Protein AF-A0A7K3D0B0-F1 (afdb_monomer)

pLDDT: mean 95.69, std 4.11, range [65.0, 98.88]

Mean predicted aligned error: 3.26 Å

Radius of gyration: 17.93 Å; Cα contacts (8 Å, |Δi|>4): 367; chains: 1; bounding box: 39×38×54 Å

Solvent-accessible surface area (backbone atoms only — not comparable to full-atom values): 11526 Å² total; per-residue (Å²): 131,93,55,62,68,59,54,51,54,50,51,54,47,43,59,55,45,75,76,38,90,88,54,79,84,44,77,34,50,76,45,78,49,50,64,43,53,94,61,40,90,90,66,49,73,91,56,51,69,51,56,65,57,58,64,50,68,76,44,65,51,90,34,48,48,49,34,20,30,55,28,63,36,32,40,51,43,51,50,56,52,56,72,72,36,60,51,31,42,38,38,37,40,41,78,78,66,96,74,65,74,84,52,55,58,68,56,17,41,57,44,60,74,64,16,48,47,74,40,72,92,63,30,58,50,81,80,85,59,82,46,67,32,32,43,32,20,26,18,35,68,30,34,54,54,50,52,52,50,41,51,50,41,53,73,77,41,68,86,58,25,30,37,30,36,46,31,30,30,62,53,35,78,36,52,41,92,73,21,87,65,17,34,52,70,71,59,48,33,71,73,52,48,90,81,43,54,69,50,71,36,61,69,54,82,134

Structure (mmCIF, N/CA/C/O backbone):
data_AF-A0A7K3D0B0-F1
#
_entry.id   AF-A0A7K3D0B0-F1
#
loop_
_atom_site.group_PDB
_atom_site.id
_atom_site.type_symbol
_atom_site.label_atom_id
_atom_site.label_alt_id
_atom_site.label_comp_id
_atom_site.label_asym_id
_atom_site.label_entity_id
_atom_site.label_seq_id
_atom_site.pdbx_PDB_ins_code
_atom_site.Cartn_x
_atom_site.Cartn_y
_atom_site.Cartn_z
_atom_site.occupancy
_atom_site.B_iso_or_equiv
_atom_site.auth_seq_id
_atom_site.auth_comp_id
_atom_site.auth_asym_id
_atom_site.auth_atom_id
_atom_site.pdbx_PDB_model_num
ATOM 1 N N . HIS A 1 1 ? 6.085 18.023 -10.172 1.00 65.00 1 HIS A N 1
ATOM 2 C CA . HIS A 1 1 ? 7.048 16.902 -10.125 1.00 65.00 1 HIS A CA 1
ATOM 3 C C . HIS A 1 1 ? 8.158 17.054 -11.169 1.00 65.00 1 HIS A C 1
ATOM 5 O O . HIS A 1 1 ? 7.912 17.609 -12.234 1.00 65.00 1 HIS A O 1
ATOM 11 N N . ILE A 1 2 ? 9.378 16.587 -10.871 1.00 86.06 2 ILE A N 1
ATOM 12 C CA . ILE A 1 2 ? 10.587 16.864 -11.679 1.00 86.06 2 ILE A CA 1
ATOM 13 C C . ILE A 1 2 ? 10.828 15.806 -12.773 1.00 86.06 2 ILE A C 1
ATOM 15 O O . ILE A 1 2 ? 11.292 16.142 -13.859 1.00 86.06 2 ILE A O 1
ATOM 19 N N . VAL A 1 3 ? 10.502 14.534 -12.511 1.00 92.12 3 VAL A N 1
ATOM 20 C CA . VAL A 1 3 ? 10.890 13.388 -13.369 1.00 92.12 3 VAL A CA 1
ATOM 21 C C . VAL A 1 3 ? 9.709 12.639 -14.003 1.00 92.12 3 VAL A C 1
ATOM 23 O O . VAL A 1 3 ? 9.887 11.571 -14.589 1.00 92.12 3 VAL A O 1
ATOM 26 N N . ASP A 1 4 ? 8.502 13.202 -13.946 1.00 89.44 4 ASP A N 1
ATOM 27 C CA . ASP A 1 4 ? 7.265 12.562 -14.425 1.00 89.44 4 ASP A CA 1
ATOM 28 C C . ASP A 1 4 ? 7.295 12.186 -15.903 1.00 89.44 4 ASP A C 1
ATOM 30 O O . ASP A 1 4 ? 6.765 11.148 -16.312 1.00 89.44 4 ASP A O 1
ATOM 34 N N . SER A 1 5 ? 7.913 13.031 -16.724 1.00 91.62 5 SER A N 1
ATOM 35 C CA . SER A 1 5 ? 8.073 12.768 -18.150 1.00 91.62 5 SER A CA 1
ATOM 36 C C . SER A 1 5 ? 9.044 11.611 -18.391 1.00 91.62 5 SER A C 1
ATOM 38 O O . SER A 1 5 ? 8.766 10.759 -19.233 1.00 91.62 5 SER A O 1
ATOM 40 N N . MET A 1 6 ? 10.133 11.527 -17.621 1.00 96.25 6 MET A N 1
ATOM 41 C CA . MET A 1 6 ? 11.134 10.464 -17.737 1.00 96.25 6 MET A CA 1
ATOM 42 C C . MET A 1 6 ? 10.540 9.103 -17.374 1.00 96.25 6 MET A C 1
ATOM 44 O O . MET A 1 6 ? 10.663 8.161 -18.161 1.00 96.25 6 MET A O 1
ATOM 48 N N . VAL A 1 7 ? 9.834 9.004 -16.240 1.00 95.06 7 VAL A N 1
ATOM 49 C CA . VAL A 1 7 ? 9.194 7.743 -15.832 1.00 95.06 7 VAL A CA 1
ATOM 50 C C . VAL A 1 7 ? 8.131 7.313 -16.844 1.00 95.06 7 VAL A C 1
ATOM 52 O O . VAL A 1 7 ? 8.069 6.145 -17.216 1.00 95.06 7 VAL A O 1
ATOM 55 N N . ASN A 1 8 ? 7.364 8.260 -17.395 1.00 93.75 8 ASN A N 1
ATOM 56 C CA . ASN A 1 8 ? 6.368 7.970 -18.425 1.00 93.75 8 ASN A CA 1
ATOM 57 C C . ASN A 1 8 ? 7.006 7.389 -19.699 1.00 93.75 8 ASN A C 1
ATOM 59 O O . ASN A 1 8 ? 6.511 6.404 -20.248 1.00 93.75 8 ASN A O 1
ATOM 63 N N . GLN A 1 9 ? 8.118 7.961 -20.169 1.00 96.38 9 GLN A N 1
ATOM 64 C CA . GLN A 1 9 ? 8.821 7.418 -21.336 1.00 96.38 9 GLN A CA 1
ATOM 65 C C . GLN A 1 9 ? 9.432 6.044 -21.046 1.00 96.38 9 GLN A C 1
ATOM 67 O O . GLN A 1 9 ? 9.350 5.154 -21.892 1.00 96.38 9 GLN A O 1
ATOM 72 N N . HIS A 1 10 ? 9.966 5.825 -19.842 1.00 97.25 10 HIS A N 1
ATOM 73 C CA . HIS A 1 10 ? 10.486 4.517 -19.450 1.00 97.25 10 HIS A CA 1
ATOM 74 C C . HIS A 1 10 ? 9.383 3.447 -19.388 1.00 97.25 10 HIS A C 1
ATOM 76 O O . HIS A 1 10 ? 9.560 2.346 -19.903 1.00 97.25 10 HIS A O 1
ATOM 82 N N . ILE A 1 11 ? 8.205 3.786 -18.858 1.00 96.69 11 ILE A N 1
ATOM 83 C CA . ILE A 1 11 ? 7.029 2.905 -18.852 1.00 96.69 11 ILE A CA 1
ATOM 84 C C . ILE A 1 11 ? 6.600 2.540 -20.281 1.00 96.69 11 ILE A C 1
ATOM 86 O O . ILE A 1 11 ? 6.348 1.369 -20.573 1.00 96.69 11 ILE A O 1
ATOM 90 N N . LYS A 1 12 ? 6.545 3.517 -21.196 1.00 95.94 12 LYS A N 1
ATOM 91 C CA . LYS A 1 12 ? 6.230 3.271 -22.617 1.00 95.94 12 LYS A CA 1
ATOM 92 C C . LYS A 1 12 ? 7.257 2.357 -23.282 1.00 95.94 12 LYS A C 1
ATOM 94 O O . LYS A 1 12 ? 6.873 1.459 -24.037 1.00 95.94 12 LYS A O 1
ATOM 99 N N . TRP A 1 13 ? 8.539 2.568 -22.980 1.00 97.56 13 TRP A N 1
ATOM 100 C CA . TRP A 1 13 ? 9.623 1.711 -23.443 1.00 97.56 13 TRP A CA 1
ATOM 101 C C . TRP A 1 13 ? 9.433 0.274 -22.957 1.00 97.56 13 TRP A C 1
ATOM 103 O O . TRP A 1 13 ? 9.359 -0.620 -23.794 1.00 9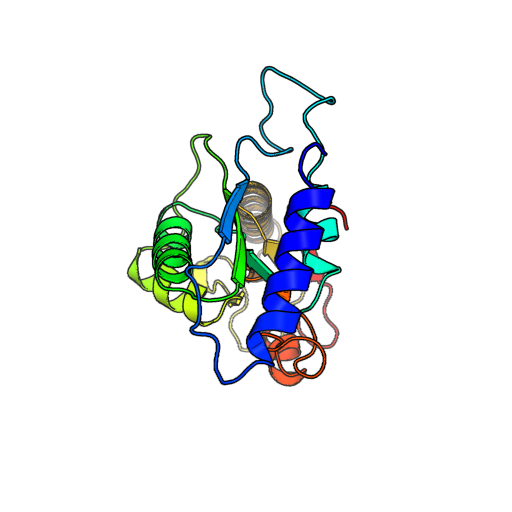7.56 13 TRP A O 1
ATOM 113 N N . LEU A 1 14 ? 9.253 0.059 -21.647 1.00 97.19 14 LEU A N 1
ATOM 114 C CA . LEU A 1 14 ? 9.051 -1.272 -21.061 1.00 97.19 14 LEU A CA 1
ATOM 115 C C . LEU A 1 14 ? 7.822 -1.985 -21.636 1.00 97.19 14 LEU A C 1
ATOM 117 O O . LEU A 1 14 ? 7.893 -3.157 -22.009 1.00 97.19 14 LEU A O 1
ATOM 121 N N . LYS A 1 15 ? 6.694 -1.273 -21.763 1.00 95.19 15 LYS A N 1
ATOM 122 C CA . LYS A 1 15 ? 5.462 -1.821 -22.351 1.00 95.19 15 LYS A CA 1
ATOM 123 C C . LYS A 1 15 ? 5.707 -2.345 -23.766 1.00 95.19 15 LYS A C 1
ATOM 125 O O . LYS A 1 15 ? 5.298 -3.455 -24.089 1.00 95.19 15 LYS A O 1
ATOM 130 N N . THR A 1 16 ? 6.373 -1.546 -24.596 1.00 96.06 16 THR A N 1
ATOM 131 C CA . THR A 1 16 ? 6.662 -1.906 -25.991 1.00 96.06 16 THR A CA 1
ATOM 132 C C . THR A 1 16 ? 7.695 -3.026 -26.058 1.00 96.06 16 THR A C 1
ATOM 134 O O . THR A 1 16 ? 7.539 -3.977 -26.817 1.00 96.06 16 THR A O 1
ATOM 137 N N . SER A 1 17 ? 8.733 -2.951 -25.225 1.00 95.50 17 SER A N 1
ATOM 138 C CA . SER A 1 17 ? 9.853 -3.883 -25.245 1.00 95.50 17 SER A CA 1
ATOM 139 C C . SER A 1 17 ? 9.456 -5.306 -24.858 1.00 95.50 17 SER A C 1
ATOM 141 O O . SER A 1 17 ? 10.022 -6.248 -25.398 1.00 95.50 17 SER A O 1
ATOM 143 N N . ARG A 1 18 ? 8.462 -5.474 -23.976 1.00 93.44 18 ARG A N 1
ATOM 144 C CA . ARG A 1 18 ? 7.938 -6.792 -23.566 1.00 93.44 18 ARG A CA 1
ATOM 145 C C . ARG A 1 18 ? 7.220 -7.551 -24.684 1.00 93.44 18 ARG A C 1
ATOM 147 O O . ARG A 1 18 ? 7.088 -8.764 -24.593 1.00 93.44 18 ARG A O 1
ATOM 154 N N . ALA A 1 19 ? 6.763 -6.857 -25.727 1.00 93.81 19 ALA A N 1
ATOM 155 C CA . ALA A 1 19 ? 6.155 -7.483 -26.901 1.00 93.81 19 ALA A CA 1
ATOM 156 C C . ALA A 1 19 ? 7.194 -7.943 -27.944 1.00 93.81 19 ALA A C 1
ATOM 158 O O . ALA A 1 19 ? 6.827 -8.545 -28.950 1.00 93.81 19 ALA A O 1
ATOM 159 N N . LEU A 1 20 ? 8.484 -7.652 -27.732 1.00 96.56 20 LEU A N 1
ATOM 160 C CA . LEU A 1 20 ? 9.568 -7.977 -28.659 1.00 96.56 20 LEU A CA 1
ATOM 161 C C . LEU A 1 20 ? 10.298 -9.246 -28.182 1.00 96.56 20 LEU A C 1
ATOM 163 O O . LEU A 1 20 ? 11.157 -9.148 -27.306 1.00 96.56 20 LEU A O 1
ATOM 167 N N . PRO A 1 21 ? 10.026 -10.435 -28.758 1.00 95.19 21 PRO A N 1
ATOM 168 C CA . PRO A 1 21 ? 10.516 -11.712 -28.221 1.00 95.19 21 PRO A CA 1
ATOM 169 C C . PRO A 1 21 ? 12.043 -11.871 -28.268 1.00 95.19 21 PRO A C 1
ATOM 171 O O . PRO A 1 21 ? 12.601 -12.696 -27.556 1.00 95.19 21 PRO A O 1
ATOM 174 N N . TRP A 1 22 ? 12.731 -11.087 -29.101 1.00 97.06 22 TRP A N 1
ATOM 175 C CA . TRP A 1 22 ? 14.191 -11.098 -29.216 1.00 97.06 22 TRP A CA 1
ATOM 176 C C . TRP A 1 22 ? 14.894 -10.272 -28.131 1.00 97.06 22 TRP A C 1
ATOM 178 O O . TRP A 1 22 ? 16.114 -10.362 -27.989 1.00 97.06 22 TRP A O 1
ATOM 188 N N . ARG A 1 23 ? 14.162 -9.434 -27.387 1.00 97.44 23 ARG A N 1
ATOM 189 C CA . ARG A 1 23 ? 14.749 -8.551 -26.382 1.00 97.44 23 ARG A CA 1
ATOM 190 C C . ARG A 1 23 ? 14.649 -9.184 -25.000 1.00 97.44 23 ARG A C 1
ATOM 192 O O . ARG A 1 23 ? 13.559 -9.458 -24.512 1.00 97.44 23 ARG A O 1
ATOM 199 N N . ALA A 1 24 ? 15.796 -9.355 -24.348 1.00 97.31 24 ALA A N 1
ATOM 200 C CA . ALA A 1 24 ? 15.844 -9.865 -22.984 1.00 97.31 24 ALA A CA 1
ATOM 201 C C . ALA A 1 24 ? 15.192 -8.887 -21.974 1.00 97.31 24 ALA A C 1
ATOM 203 O O . ALA A 1 24 ? 15.308 -7.665 -22.151 1.00 97.31 24 ALA A O 1
ATOM 204 N N . PRO A 1 25 ? 14.560 -9.405 -20.901 1.00 96.94 25 PRO A N 1
ATOM 205 C CA . PRO A 1 25 ? 14.087 -8.597 -19.778 1.00 96.94 25 PRO A CA 1
ATOM 206 C C . PRO A 1 25 ? 15.212 -7.801 -19.109 1.00 96.94 25 PRO A C 1
ATOM 208 O O . PRO A 1 25 ? 16.338 -8.292 -18.987 1.00 96.94 25 PRO A O 1
ATOM 211 N N . VAL A 1 26 ? 14.913 -6.596 -18.622 1.00 97.81 26 VAL A N 1
ATOM 212 C CA . VAL A 1 26 ? 15.865 -5.749 -17.878 1.00 97.81 26 VAL A CA 1
ATOM 213 C C . VAL A 1 26 ? 15.505 -5.662 -16.390 1.00 97.81 26 VAL A C 1
ATOM 215 O O . VAL A 1 26 ? 14.345 -5.878 -16.031 1.00 97.81 26 VAL A O 1
ATOM 218 N N . PRO A 1 27 ? 16.470 -5.358 -15.496 1.00 98.44 27 PRO A N 1
ATOM 219 C CA . PRO A 1 27 ? 16.165 -4.996 -14.113 1.00 98.44 27 PRO A CA 1
ATOM 220 C C . PRO A 1 27 ? 15.098 -3.904 -14.045 1.00 98.44 27 PRO A C 1
ATOM 222 O O . PRO A 1 27 ? 15.130 -2.956 -14.831 1.00 98.44 27 PRO A O 1
ATOM 225 N N . SER A 1 28 ? 14.157 -4.053 -13.115 1.00 98.44 28 SER A N 1
ATOM 226 C CA . SER A 1 28 ? 13.121 -3.048 -12.890 1.00 98.44 28 SER A CA 1
ATOM 227 C C . SER A 1 28 ? 13.706 -1.717 -12.424 1.00 98.44 28 SER A C 1
ATOM 229 O O . SER A 1 28 ? 14.721 -1.671 -11.726 1.00 98.44 28 SER A O 1
ATOM 231 N N . LEU A 1 29 ? 13.025 -0.630 -12.772 1.00 98.19 29 LEU A N 1
ATOM 232 C CA . LEU A 1 29 ? 13.295 0.694 -12.232 1.00 98.19 29 LEU A CA 1
ATOM 233 C C . LEU A 1 29 ? 12.569 0.842 -10.891 1.00 98.19 29 LEU A C 1
ATOM 235 O O . LEU A 1 29 ? 11.343 0.775 -10.843 1.00 98.19 29 LEU A O 1
ATOM 239 N N . ASN A 1 30 ? 13.322 1.057 -9.814 1.00 98.38 30 ASN A N 1
ATOM 240 C CA . ASN A 1 30 ? 12.786 1.126 -8.456 1.00 98.38 30 ASN A CA 1
ATOM 241 C C . ASN A 1 30 ? 12.868 2.564 -7.920 1.00 98.38 30 ASN A C 1
ATOM 243 O O . ASN A 1 30 ? 13.963 3.104 -7.764 1.00 98.38 30 ASN A O 1
ATOM 247 N N . TYR A 1 31 ? 11.718 3.171 -7.628 1.00 97.81 31 TYR A N 1
ATOM 248 C CA . TYR A 1 31 ? 11.597 4.458 -6.946 1.00 97.81 31 TYR A CA 1
ATOM 249 C C . TYR A 1 31 ? 11.270 4.234 -5.474 1.00 97.81 31 TYR A C 1
ATOM 251 O O . TYR A 1 31 ? 10.256 3.621 -5.156 1.00 97.81 31 TYR A O 1
ATOM 259 N N . LEU A 1 32 ? 12.092 4.788 -4.586 1.00 97.75 32 LEU A N 1
ATOM 260 C CA . LEU A 1 32 ? 11.754 4.937 -3.174 1.00 97.75 32 LEU A CA 1
ATOM 261 C C . LEU A 1 32 ? 11.254 6.366 -2.940 1.00 97.75 32 LEU A C 1
ATOM 263 O O . LEU A 1 32 ? 12.035 7.317 -3.001 1.00 97.75 32 LEU A O 1
ATOM 267 N N . LEU A 1 33 ? 9.958 6.519 -2.681 1.00 96.75 33 LEU A N 1
ATOM 268 C CA . LEU A 1 33 ? 9.358 7.785 -2.278 1.00 96.75 33 LEU A CA 1
ATOM 269 C C . LEU A 1 33 ? 9.376 7.871 -0.757 1.00 96.75 33 LEU A C 1
ATOM 271 O O . LEU A 1 33 ? 8.583 7.239 -0.065 1.00 96.75 33 LEU A O 1
ATOM 275 N N . THR A 1 34 ? 10.308 8.664 -0.246 1.00 95.94 34 THR A N 1
ATOM 276 C CA . THR A 1 34 ? 10.462 8.930 1.184 1.00 95.94 34 THR A CA 1
ATOM 277 C C . THR A 1 34 ? 10.429 10.426 1.459 1.00 95.94 34 THR A C 1
ATOM 279 O O . THR A 1 34 ? 10.363 11.232 0.534 1.00 95.94 34 THR A O 1
ATOM 282 N N . SER A 1 35 ? 1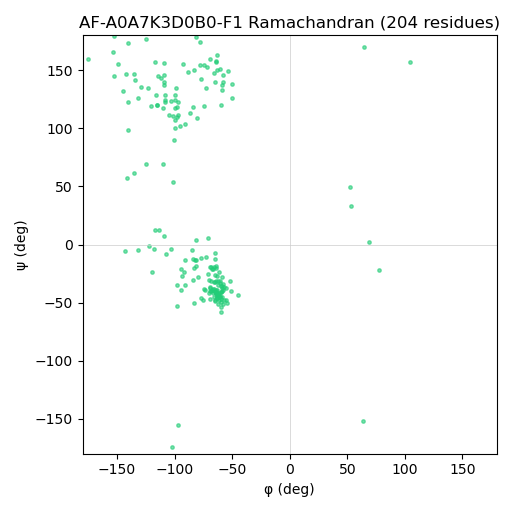0.496 10.823 2.733 1.00 92.94 35 SER A N 1
ATOM 283 C CA . SER A 1 35 ? 10.214 12.204 3.156 1.00 92.94 35 SER A CA 1
ATOM 284 C C . SER A 1 35 ? 8.850 12.649 2.612 1.00 92.94 35 SER A C 1
ATOM 286 O O . SER A 1 35 ? 8.729 13.660 1.928 1.00 92.94 35 SER A O 1
ATOM 288 N N . HIS A 1 36 ? 7.834 11.821 2.820 1.00 93.75 36 HIS A N 1
ATOM 289 C CA . HIS A 1 36 ? 6.528 12.007 2.201 1.00 93.75 36 HIS A CA 1
ATOM 290 C C . HIS A 1 36 ? 5.689 13.089 2.898 1.00 93.75 36 HIS A C 1
ATOM 292 O O . HIS A 1 36 ? 6.037 13.589 3.971 1.00 93.75 36 HIS A O 1
ATOM 298 N N . VAL A 1 37 ? 4.535 13.391 2.298 1.00 93.81 37 VAL A N 1
ATOM 299 C CA . VAL A 1 37 ? 3.608 14.484 2.643 1.00 93.81 37 VAL A CA 1
ATOM 300 C C . VAL A 1 37 ? 3.318 14.634 4.143 1.00 93.81 37 VAL A C 1
ATOM 302 O O . VAL A 1 37 ? 3.364 15.743 4.676 1.00 93.81 37 VAL A O 1
ATOM 305 N N . TRP A 1 38 ? 3.096 13.518 4.840 1.00 94.31 38 TRP A N 1
ATOM 306 C CA . TRP A 1 38 ? 2.726 13.502 6.258 1.00 94.31 38 TRP A CA 1
ATOM 307 C C . TRP A 1 38 ? 3.825 13.957 7.227 1.00 94.31 38 TRP A C 1
ATOM 309 O O . TRP A 1 38 ? 3.515 14.285 8.367 1.00 94.31 38 TRP A O 1
ATOM 319 N N . ARG A 1 39 ? 5.105 13.955 6.821 1.00 92.50 39 ARG A N 1
ATOM 320 C CA . ARG A 1 39 ? 6.256 14.203 7.715 1.00 92.50 39 ARG A CA 1
ATOM 321 C C . ARG A 1 39 ? 7.353 15.042 7.050 1.00 92.50 39 ARG A C 1
ATOM 323 O O . ARG A 1 39 ? 8.512 14.632 6.947 1.00 92.50 39 ARG A O 1
ATOM 330 N N . GLN A 1 40 ? 6.968 16.230 6.587 1.00 91.62 40 GLN A N 1
ATOM 331 C CA . GLN A 1 40 ? 7.856 17.265 6.035 1.00 91.62 40 GLN A CA 1
ATOM 332 C C . GLN A 1 40 ? 8.131 18.387 7.050 1.00 91.62 40 GLN A C 1
ATOM 334 O O . GLN A 1 40 ? 7.940 19.572 6.770 1.00 91.62 40 GLN A O 1
ATOM 339 N N . ASP A 1 41 ? 8.599 17.990 8.236 1.00 87.69 41 ASP A N 1
ATOM 340 C CA . ASP A 1 41 ? 8.689 18.802 9.459 1.00 87.69 41 ASP A CA 1
ATOM 341 C C . ASP A 1 41 ? 9.404 20.159 9.275 1.00 87.69 41 ASP A C 1
ATOM 343 O O . ASP A 1 41 ? 9.056 21.130 9.937 1.00 87.69 41 ASP A O 1
ATOM 347 N N . HIS A 1 42 ? 10.376 20.246 8.358 1.00 89.75 42 HIS A N 1
ATOM 348 C CA . HIS A 1 42 ? 11.188 21.454 8.142 1.00 89.75 42 HIS A CA 1
ATOM 349 C C . HIS A 1 42 ? 10.865 22.222 6.848 1.00 89.75 42 HIS A C 1
ATOM 351 O O . HIS A 1 42 ? 11.403 23.308 6.647 1.00 89.75 42 HIS A O 1
ATOM 357 N N . ASN A 1 43 ? 10.021 21.676 5.963 1.00 86.25 43 ASN A N 1
ATOM 358 C CA . ASN A 1 43 ? 9.861 22.188 4.595 1.00 86.25 43 ASN A CA 1
ATOM 359 C C . ASN A 1 43 ? 8.434 22.663 4.262 1.00 86.25 43 ASN A C 1
ATOM 361 O O . ASN A 1 43 ? 8.260 23.501 3.376 1.00 86.25 43 ASN A O 1
ATOM 365 N N . GLY A 1 44 ? 7.415 22.161 4.970 1.00 85.62 44 GLY A N 1
ATOM 366 C CA . GLY A 1 44 ? 6.025 22.598 4.806 1.00 85.62 44 GLY A CA 1
ATOM 367 C C . GLY A 1 44 ? 5.419 22.309 3.422 1.00 85.62 44 GLY A C 1
ATOM 368 O O . GLY A 1 44 ? 5.800 21.358 2.739 1.00 85.62 44 GLY A O 1
ATOM 369 N N . PHE A 1 45 ? 4.452 23.141 3.013 1.00 87.50 45 PHE A N 1
ATOM 370 C CA . PHE A 1 45 ? 3.517 22.875 1.905 1.00 87.50 45 PHE A CA 1
ATOM 371 C C . PHE A 1 45 ? 4.165 22.607 0.536 1.00 87.50 45 PHE A C 1
ATOM 373 O O . PHE A 1 45 ? 3.678 21.782 -0.229 1.00 87.50 45 PHE A O 1
ATOM 380 N N . SER A 1 46 ? 5.292 23.246 0.213 1.00 88.12 46 SER A N 1
ATOM 381 C CA . SER A 1 46 ? 5.957 23.068 -1.090 1.00 88.12 46 SER A CA 1
ATOM 382 C C . SER A 1 46 ? 6.491 21.648 -1.332 1.00 88.12 46 SER A C 1
ATOM 384 O O . SER A 1 46 ? 6.862 21.321 -2.457 1.00 88.12 46 SER A O 1
ATOM 386 N N . HIS A 1 47 ? 6.534 20.811 -0.289 1.00 89.31 47 HIS A N 1
ATOM 387 C CA . HIS A 1 47 ? 7.014 19.428 -0.327 1.00 89.31 47 HIS A CA 1
ATOM 388 C C . HIS A 1 47 ? 5.891 18.404 -0.076 1.00 89.31 47 HIS A C 1
ATOM 390 O O . HIS A 1 47 ? 6.162 17.228 0.170 1.00 89.31 47 HIS A O 1
ATOM 396 N N . GLN A 1 48 ? 4.633 18.847 -0.112 1.00 91.38 48 GLN A N 1
ATOM 397 C CA . GLN A 1 48 ? 3.453 18.071 0.259 1.00 91.38 48 GLN A CA 1
ATOM 398 C C . GLN A 1 48 ? 2.591 17.730 -0.961 1.00 91.38 48 GLN A C 1
ATOM 400 O O . GLN A 1 48 ? 1.483 18.230 -1.118 1.00 91.38 48 GLN A O 1
ATOM 405 N N . ASP A 1 49 ? 3.115 16.855 -1.820 1.00 93.19 49 ASP A N 1
ATOM 406 C CA . ASP A 1 49 ? 2.421 16.380 -3.021 1.00 93.19 49 ASP A CA 1
ATOM 407 C C . ASP A 1 49 ? 2.672 14.871 -3.230 1.00 93.19 49 ASP A C 1
ATOM 409 O O . ASP A 1 49 ? 3.735 14.482 -3.735 1.00 93.19 49 ASP A O 1
ATOM 413 N N . PRO A 1 50 ? 1.732 13.998 -2.816 1.00 93.38 50 PRO A N 1
ATOM 414 C CA . PRO A 1 50 ? 1.825 12.558 -3.038 1.00 93.38 50 PRO A CA 1
ATOM 415 C C . PRO A 1 50 ? 1.383 12.117 -4.451 1.00 93.38 50 PRO A C 1
ATOM 417 O O . PRO A 1 50 ? 1.402 10.919 -4.740 1.00 93.38 50 PRO A O 1
ATOM 420 N N . GLY A 1 51 ? 1.042 13.045 -5.357 1.00 92.62 51 GLY A N 1
ATOM 421 C CA . GLY A 1 51 ? 0.415 12.775 -6.661 1.00 92.62 51 GLY A CA 1
ATOM 422 C C . GLY A 1 51 ? 1.264 11.989 -7.665 1.00 92.62 51 GLY A C 1
ATOM 423 O O . GLY A 1 51 ? 0.767 11.540 -8.700 1.00 92.62 51 GLY A O 1
ATOM 424 N N . PHE A 1 52 ? 2.543 11.744 -7.360 1.00 91.94 52 PHE A N 1
ATOM 425 C CA . PHE A 1 52 ? 3.379 10.860 -8.175 1.00 91.94 52 PHE A CA 1
ATOM 426 C C . PHE A 1 52 ? 2.814 9.433 -8.234 1.00 91.94 52 PHE A C 1
ATOM 428 O O . PHE A 1 52 ? 2.935 8.770 -9.266 1.00 91.94 52 PHE A O 1
ATOM 435 N N . VAL A 1 53 ? 2.176 8.970 -7.150 1.00 92.12 53 VAL A N 1
ATOM 436 C CA . VAL A 1 53 ? 1.506 7.664 -7.112 1.00 92.12 53 VAL A CA 1
ATOM 437 C C . VAL A 1 53 ? 0.406 7.603 -8.173 1.00 92.12 53 VAL A C 1
ATOM 439 O O . VAL A 1 53 ? 0.418 6.693 -9.003 1.00 92.12 53 VAL A O 1
ATOM 442 N N . ASP A 1 54 ? -0.463 8.612 -8.227 1.00 89.75 54 ASP A N 1
ATOM 443 C CA . ASP A 1 54 ? -1.561 8.688 -9.196 1.00 89.75 54 ASP A CA 1
ATOM 444 C C . ASP A 1 54 ? -1.044 8.793 -10.632 1.00 89.75 54 ASP A C 1
ATOM 446 O O . ASP A 1 54 ? -1.541 8.126 -11.545 1.00 89.75 54 ASP A O 1
ATOM 450 N N . HIS A 1 55 ? 0.005 9.591 -10.859 1.00 90.06 55 HIS A N 1
ATOM 451 C CA . HIS A 1 55 ? 0.618 9.708 -12.184 1.00 90.06 55 HIS A CA 1
ATOM 452 C C . HIS A 1 55 ? 1.127 8.360 -12.699 1.00 90.06 55 HIS A C 1
ATOM 454 O O . HIS A 1 55 ? 0.978 8.067 -13.892 1.00 90.06 55 HIS A O 1
ATOM 460 N N . VAL A 1 56 ? 1.716 7.548 -11.821 1.00 90.62 56 VAL A N 1
ATOM 461 C CA . VAL A 1 56 ? 2.272 6.236 -12.157 1.00 90.62 56 VAL A CA 1
ATOM 462 C C . VAL A 1 56 ? 1.175 5.177 -12.307 1.00 90.62 56 VAL A C 1
ATOM 464 O O . VAL A 1 56 ? 1.183 4.471 -13.318 1.00 90.62 56 VAL A O 1
ATOM 467 N N . LEU A 1 57 ? 0.205 5.105 -11.388 1.00 89.69 57 LEU A N 1
ATOM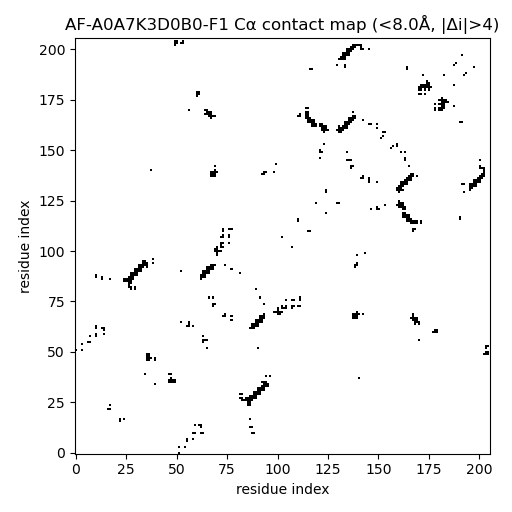 468 C CA . LEU A 1 57 ? -0.917 4.152 -11.449 1.00 89.69 57 LEU A CA 1
ATOM 469 C C . LEU A 1 57 ? -1.788 4.335 -12.698 1.00 89.69 57 LEU A C 1
ATOM 471 O O . LEU A 1 57 ? -2.254 3.355 -13.265 1.00 89.69 57 LEU A O 1
ATOM 475 N N . ASN A 1 58 ? -1.908 5.562 -13.213 1.00 88.12 58 ASN A N 1
ATOM 476 C CA . ASN A 1 58 ? -2.607 5.857 -14.471 1.00 88.12 58 ASN A CA 1
ATOM 477 C C . ASN A 1 58 ? -1.879 5.370 -15.745 1.00 88.12 58 ASN A C 1
ATOM 479 O O . ASN A 1 58 ? -2.262 5.723 -16.865 1.00 88.12 58 ASN A O 1
ATOM 483 N N . LYS A 1 59 ? -0.768 4.636 -15.623 1.00 91.00 59 LYS A N 1
ATOM 484 C CA . LYS A 1 59 ? -0.036 4.069 -16.764 1.00 91.00 59 LYS A CA 1
ATOM 485 C C . LYS A 1 59 ? -0.331 2.576 -16.907 1.00 91.00 59 LYS A C 1
ATOM 487 O O . LYS A 1 59 ? -1.209 2.019 -16.272 1.00 91.00 59 LYS A O 1
ATOM 492 N N . SER A 1 60 ? 0.369 1.923 -17.833 1.00 88.31 60 SER A N 1
ATOM 493 C CA . SER A 1 60 ? 0.059 0.545 -18.213 1.00 88.31 60 SER A CA 1
ATOM 494 C C . SER A 1 60 ? 0.152 -0.425 -17.017 1.00 88.31 60 SER A C 1
ATOM 496 O O . SER A 1 60 ? 1.263 -0.630 -16.514 1.00 88.31 60 SER A O 1
ATOM 498 N N . PRO A 1 61 ? -0.941 -1.127 -16.656 1.00 90.56 61 PRO A N 1
ATOM 499 C CA . PRO A 1 61 ? -1.002 -2.019 -15.487 1.00 90.56 61 PRO A CA 1
ATOM 500 C C . PRO A 1 61 ? -0.053 -3.224 -15.609 1.00 90.56 61 PRO A C 1
ATOM 502 O O . PRO A 1 61 ? 0.370 -3.846 -14.637 1.00 90.56 61 PRO A O 1
ATOM 505 N N . HIS A 1 62 ? 0.371 -3.548 -16.831 1.00 91.25 62 HIS A N 1
ATOM 506 C CA . HIS A 1 62 ? 1.342 -4.613 -17.074 1.00 91.25 62 HIS A CA 1
ATOM 507 C C . HIS A 1 62 ? 2.762 -4.315 -16.586 1.00 91.25 62 HIS A C 1
ATOM 509 O O . HIS A 1 62 ? 3.538 -5.258 -16.468 1.00 91.25 62 HIS A O 1
ATOM 515 N N . VAL A 1 63 ? 3.127 -3.051 -16.346 1.00 94.62 63 VAL A N 1
ATOM 516 C CA . VAL A 1 63 ? 4.525 -2.656 -16.082 1.00 94.62 63 VAL A CA 1
ATOM 517 C C . VAL A 1 63 ? 4.702 -1.761 -14.859 1.00 94.62 63 VAL A C 1
ATOM 519 O O . VAL A 1 63 ? 5.835 -1.471 -14.504 1.00 94.62 63 VAL A O 1
ATOM 522 N N . VAL A 1 64 ? 3.631 -1.330 -14.198 1.00 95.69 64 VAL A N 1
ATOM 523 C CA . VAL A 1 64 ? 3.705 -0.461 -13.015 1.00 95.69 64 VAL A CA 1
ATOM 524 C C . VAL A 1 64 ? 3.312 -1.222 -11.760 1.00 95.69 64 VAL A C 1
ATOM 526 O O . VAL A 1 64 ? 2.353 -1.986 -11.793 1.00 95.69 64 VAL A O 1
ATOM 529 N N . ARG A 1 65 ? 4.021 -0.993 -10.655 1.00 96.69 65 ARG A N 1
ATOM 530 C CA . ARG A 1 65 ? 3.675 -1.491 -9.319 1.00 96.69 65 ARG A CA 1
ATOM 531 C C . ARG A 1 65 ? 3.821 -0.377 -8.292 1.00 96.69 65 ARG A C 1
ATOM 533 O O . ARG A 1 65 ? 4.773 0.399 -8.386 1.00 96.69 65 ARG A O 1
ATOM 540 N N . VAL A 1 66 ? 2.920 -0.316 -7.315 1.00 97.94 66 VAL A N 1
ATOM 541 C CA . VAL A 1 66 ? 2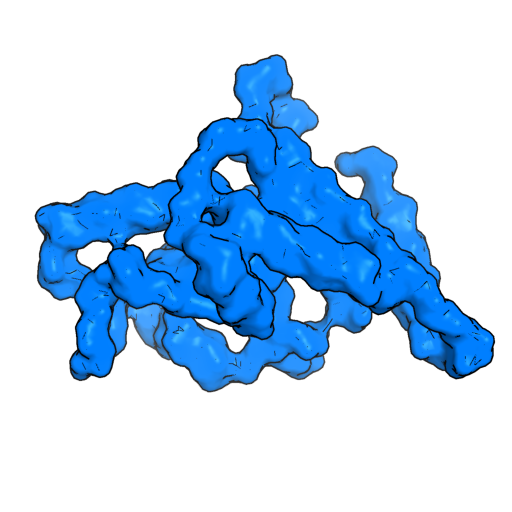.995 0.644 -6.207 1.00 97.94 66 VAL A CA 1
ATOM 542 C C . VAL A 1 66 ? 2.779 -0.083 -4.887 1.00 97.94 66 VAL A C 1
ATOM 544 O O . VAL A 1 66 ? 1.771 -0.762 -4.712 1.00 97.94 66 VAL A O 1
ATOM 547 N N . TYR A 1 67 ? 3.722 0.095 -3.966 1.00 98.62 67 TYR A N 1
ATOM 548 C CA . TYR A 1 67 ? 3.735 -0.544 -2.660 1.00 98.62 67 TYR A CA 1
ATOM 549 C C . TYR A 1 67 ? 3.789 0.500 -1.540 1.00 98.62 67 TYR A C 1
ATOM 551 O O . TYR A 1 67 ? 4.591 1.435 -1.601 1.00 98.62 67 TYR A O 1
ATOM 559 N N . LEU A 1 68 ? 2.967 0.318 -0.508 1.00 98.69 68 LEU A N 1
ATOM 560 C CA . LEU A 1 68 ? 2.835 1.191 0.659 1.00 98.69 68 LEU A CA 1
ATOM 561 C C . LEU A 1 68 ? 3.056 0.390 1.960 1.00 98.69 68 LEU A C 1
ATOM 563 O O . LEU A 1 68 ? 2.100 0.141 2.698 1.00 98.69 68 LEU A O 1
ATOM 567 N N . PRO A 1 69 ? 4.290 -0.075 2.234 1.00 98.56 69 PRO A N 1
ATOM 568 C CA . PRO A 1 69 ? 4.600 -0.807 3.461 1.00 98.56 69 PRO A CA 1
ATOM 569 C C . PRO A 1 69 ? 4.287 0.031 4.718 1.00 98.56 69 PRO A C 1
ATOM 571 O O . PRO A 1 69 ? 4.689 1.195 4.776 1.00 98.56 69 PRO A O 1
ATOM 574 N N . PRO A 1 70 ? 3.605 -0.536 5.734 1.00 98.50 70 PRO A N 1
ATOM 575 C CA . PRO A 1 70 ? 3.262 0.186 6.954 1.00 98.50 70 PRO A CA 1
ATOM 576 C C . PRO A 1 70 ? 4.379 0.199 8.010 1.00 98.50 70 PRO A C 1
ATOM 578 O O . PRO A 1 70 ? 4.265 0.943 8.979 1.00 98.50 70 PRO A O 1
ATOM 581 N N . ASP A 1 71 ? 5.415 -0.633 7.852 1.00 98.50 71 ASP A N 1
ATOM 582 C CA . ASP A 1 71 ? 6.529 -0.797 8.794 1.00 98.50 71 ASP A CA 1
ATOM 583 C C . ASP A 1 71 ? 7.835 -1.261 8.112 1.00 98.50 71 ASP A C 1
ATOM 585 O O . ASP A 1 71 ? 7.889 -1.472 6.891 1.00 98.50 71 ASP A O 1
ATOM 589 N N . ALA A 1 72 ? 8.907 -1.431 8.899 1.00 98.31 72 ALA A N 1
ATOM 590 C CA . ALA A 1 72 ? 10.219 -1.811 8.385 1.00 98.31 72 ALA A CA 1
ATOM 591 C C . ALA A 1 72 ? 10.255 -3.247 7.838 1.00 98.31 72 ALA A C 1
ATOM 593 O O . ALA A 1 72 ? 10.867 -3.488 6.797 1.00 98.31 72 ALA A O 1
ATOM 594 N N . ASN A 1 73 ? 9.593 -4.206 8.488 1.00 98.56 73 ASN A N 1
ATOM 595 C CA . ASN A 1 73 ? 9.596 -5.606 8.046 1.00 98.56 73 ASN A CA 1
ATOM 596 C C . ASN A 1 73 ? 8.848 -5.796 6.719 1.00 98.56 73 ASN A C 1
ATOM 598 O O . ASN A 1 73 ? 9.316 -6.516 5.830 1.00 98.56 73 ASN A O 1
ATOM 602 N N . THR A 1 74 ? 7.734 -5.091 6.531 1.00 98.75 74 THR A N 1
ATOM 603 C CA . THR A 1 74 ? 7.012 -5.050 5.256 1.00 98.75 74 THR A CA 1
ATOM 604 C C . THR A 1 74 ? 7.852 -4.357 4.191 1.00 98.75 74 THR A C 1
ATOM 606 O O . THR A 1 74 ? 7.954 -4.862 3.072 1.00 98.75 74 THR A O 1
ATOM 609 N N . LEU A 1 75 ? 8.537 -3.257 4.529 1.00 98.69 75 LEU A N 1
ATOM 610 C CA . LEU A 1 75 ? 9.469 -2.593 3.615 1.00 98.69 75 LEU A CA 1
ATOM 611 C C . LEU A 1 75 ? 10.613 -3.523 3.187 1.00 98.69 75 LEU A C 1
ATOM 613 O O . LEU A 1 75 ? 10.960 -3.533 2.006 1.00 98.69 75 LEU A O 1
ATOM 617 N N . LEU A 1 76 ? 11.180 -4.323 4.093 1.00 98.56 76 LEU A N 1
ATOM 618 C CA . LEU A 1 76 ? 12.214 -5.309 3.762 1.00 98.56 76 LEU A CA 1
ATOM 619 C C . LEU A 1 76 ? 11.691 -6.354 2.772 1.00 98.56 76 LEU A C 1
ATOM 621 O O . LEU A 1 76 ? 12.335 -6.602 1.753 1.00 98.56 76 LEU A O 1
ATOM 625 N N . SER A 1 77 ? 10.504 -6.911 3.024 1.00 98.69 77 SER A N 1
ATOM 626 C CA . SER A 1 77 ? 9.884 -7.897 2.132 1.00 98.69 77 SER A CA 1
ATOM 627 C C . SER A 1 77 ? 9.555 -7.314 0.749 1.00 98.69 77 SER A C 1
ATOM 629 O O . SER A 1 77 ? 9.854 -7.940 -0.271 1.00 98.69 77 SER A O 1
ATOM 631 N N . VAL A 1 78 ? 9.012 -6.092 0.687 1.00 98.69 78 VAL A N 1
ATOM 632 C CA . VAL A 1 78 ? 8.777 -5.375 -0.578 1.00 98.69 78 VAL A CA 1
ATOM 633 C C . VAL A 1 78 ? 10.098 -5.096 -1.295 1.00 98.69 78 VAL A C 1
ATOM 635 O O . VAL A 1 78 ? 10.195 -5.293 -2.504 1.00 98.69 78 VAL A O 1
ATOM 638 N N . THR A 1 79 ? 11.130 -4.666 -0.567 1.00 98.69 79 THR A N 1
ATOM 639 C CA . THR A 1 79 ? 12.445 -4.340 -1.137 1.00 98.69 79 THR A CA 1
ATOM 640 C C . THR A 1 79 ? 13.095 -5.571 -1.765 1.00 98.69 79 THR A C 1
ATOM 642 O O . THR A 1 79 ? 13.562 -5.501 -2.902 1.00 98.69 79 THR A O 1
ATOM 645 N N . GLU A 1 80 ? 13.072 -6.713 -1.073 1.00 98.56 80 GLU A N 1
ATOM 646 C CA . GLU A 1 80 ? 13.519 -8.000 -1.617 1.00 98.56 80 GLU A CA 1
ATOM 647 C C . GLU A 1 80 ? 12.789 -8.317 -2.933 1.00 98.56 80 GLU A C 1
ATOM 649 O O . GLU A 1 80 ? 13.427 -8.549 -3.964 1.00 98.56 80 GLU A O 1
ATOM 654 N N . HIS A 1 81 ? 11.456 -8.218 -2.942 1.00 98.12 81 HIS A N 1
ATOM 655 C CA . HIS A 1 81 ? 10.644 -8.462 -4.135 1.00 98.12 81 HIS A CA 1
ATOM 656 C C . HIS A 1 81 ? 11.025 -7.552 -5.319 1.00 98.12 81 HIS A C 1
ATOM 658 O O . HIS A 1 81 ? 11.279 -8.037 -6.429 1.00 98.12 81 HIS A O 1
ATOM 664 N N . VAL A 1 82 ? 11.097 -6.232 -5.112 1.00 98.38 82 VAL A N 1
ATOM 665 C CA . VAL A 1 82 ? 11.333 -5.281 -6.214 1.00 98.38 82 VAL A CA 1
ATOM 666 C C . VAL A 1 82 ? 12.752 -5.377 -6.777 1.00 98.38 82 VAL A C 1
ATOM 668 O O . VAL A 1 82 ? 12.933 -5.191 -7.984 1.00 98.38 82 VAL A O 1
ATOM 671 N N . LEU A 1 83 ? 13.750 -5.743 -5.965 1.00 98.44 83 LEU A N 1
ATOM 672 C CA . LEU A 1 83 ? 15.128 -5.972 -6.422 1.00 98.44 83 LEU A CA 1
ATOM 673 C C . LEU A 1 83 ? 15.263 -7.221 -7.310 1.00 98.44 83 LEU A C 1
ATOM 675 O O . LEU A 1 83 ? 16.072 -7.238 -8.244 1.00 98.44 83 LEU A O 1
ATOM 679 N N . HIS A 1 84 ? 14.442 -8.247 -7.077 1.00 98.06 84 HIS A N 1
ATOM 680 C CA . HIS A 1 84 ? 14.400 -9.443 -7.924 1.00 98.06 84 HIS A CA 1
ATOM 681 C C . HIS A 1 84 ? 13.563 -9.269 -9.199 1.00 98.06 84 HIS A C 1
ATOM 683 O O . HIS A 1 84 ? 13.737 -10.022 -10.160 1.00 98.06 84 HIS A O 1
ATOM 689 N N . SER A 1 85 ? 12.689 -8.265 -9.244 1.00 97.69 85 SER A N 1
ATOM 690 C CA . SER A 1 85 ? 11.768 -8.056 -10.359 1.00 97.69 85 SER A CA 1
ATOM 691 C C . SER A 1 85 ? 12.458 -7.618 -11.671 1.00 97.69 85 SER A C 1
ATOM 693 O O . SER A 1 85 ? 13.604 -7.145 -11.695 1.00 97.69 85 SER A O 1
ATOM 695 N N . ARG A 1 86 ? 11.762 -7.811 -12.799 1.00 97.62 86 ARG A N 1
ATOM 696 C CA . ARG A 1 86 ? 12.215 -7.452 -14.154 1.00 97.62 86 ARG A CA 1
ATOM 697 C C . ARG A 1 86 ? 11.095 -6.773 -14.937 1.00 97.62 86 ARG A C 1
ATOM 699 O O . ARG A 1 86 ? 9.938 -7.147 -14.786 1.00 97.62 86 ARG A O 1
ATOM 706 N N . ASP A 1 87 ? 11.459 -5.832 -15.803 1.00 97.19 87 ASP A N 1
ATOM 707 C CA . ASP A 1 87 ? 10.555 -5.079 -16.685 1.00 97.19 87 ASP A CA 1
ATOM 708 C C . ASP A 1 87 ? 9.373 -4.382 -15.979 1.00 97.19 87 ASP A C 1
ATOM 710 O O . ASP A 1 87 ? 8.290 -4.233 -16.564 1.00 97.19 87 ASP A O 1
ATOM 714 N N . TYR A 1 88 ? 9.583 -3.931 -14.738 1.00 97.75 88 TYR A N 1
ATOM 715 C CA . TYR A 1 88 ? 8.636 -3.094 -14.004 1.00 97.75 88 TYR A CA 1
ATOM 716 C C . TYR A 1 88 ? 9.211 -1.713 -13.680 1.00 97.75 88 TYR A C 1
ATOM 718 O O . TYR A 1 88 ? 10.422 -1.515 -13.587 1.00 97.75 88 TYR A O 1
ATOM 726 N N . VAL A 1 89 ? 8.310 -0.760 -13.468 1.00 98.06 89 VAL A N 1
ATOM 727 C CA . VAL A 1 89 ? 8.544 0.422 -12.646 1.00 98.06 89 VAL A CA 1
ATOM 728 C C . VAL A 1 89 ? 7.864 0.173 -11.309 1.00 98.06 89 VAL A C 1
ATOM 730 O O . VAL A 1 89 ? 6.635 0.135 -11.242 1.00 98.06 89 VAL A O 1
ATOM 733 N N . ASN A 1 90 ? 8.661 -0.012 -10.262 1.00 98.38 90 ASN A N 1
ATOM 734 C CA . ASN A 1 90 ? 8.170 -0.185 -8.903 1.00 98.38 90 ASN A CA 1
ATOM 735 C C . ASN A 1 90 ? 8.283 1.140 -8.155 1.00 98.38 90 ASN A C 1
ATOM 737 O O . ASN A 1 90 ? 9.355 1.743 -8.113 1.00 98.38 90 ASN A O 1
ATOM 741 N N . VAL A 1 91 ? 7.194 1.574 -7.537 1.00 98.31 91 VAL A N 1
ATOM 742 C CA . VAL A 1 91 ? 7.166 2.698 -6.604 1.00 98.31 91 VAL A CA 1
ATOM 743 C C . VAL A 1 91 ? 6.950 2.131 -5.212 1.00 98.31 91 VAL A C 1
ATOM 745 O O . VAL A 1 91 ? 5.973 1.433 -4.974 1.00 98.31 91 VAL A O 1
ATOM 748 N N . VAL A 1 92 ? 7.864 2.415 -4.296 1.00 98.62 92 VAL A N 1
ATOM 749 C CA . VAL A 1 92 ? 7.763 2.034 -2.888 1.00 98.62 92 VAL A CA 1
ATOM 750 C C . VAL A 1 92 ? 7.670 3.316 -2.078 1.00 98.62 92 VAL A C 1
ATOM 752 O O . VAL A 1 92 ? 8.568 4.153 -2.149 1.00 98.62 92 VAL A O 1
ATOM 755 N N . VAL A 1 93 ? 6.581 3.493 -1.339 1.00 98.44 93 VAL A N 1
ATOM 756 C CA . VAL A 1 93 ? 6.357 4.657 -0.479 1.00 98.44 93 VAL A CA 1
ATOM 757 C C . VAL A 1 93 ? 6.696 4.279 0.954 1.00 98.44 93 VAL A C 1
ATOM 759 O O . VAL A 1 93 ? 6.061 3.391 1.511 1.00 98.44 93 VAL A O 1
ATOM 762 N N . ALA A 1 94 ? 7.689 4.935 1.552 1.00 97.44 94 ALA A N 1
ATOM 763 C CA . ALA A 1 94 ? 8.114 4.617 2.912 1.00 97.44 94 ALA A CA 1
ATOM 764 C C . ALA A 1 94 ? 8.555 5.857 3.690 1.00 97.44 94 ALA A C 1
ATOM 766 O O . ALA A 1 94 ? 9.371 6.663 3.218 1.00 97.44 94 ALA A O 1
ATOM 767 N N . GLY A 1 95 ? 8.051 5.992 4.914 1.00 95.44 95 GLY A N 1
ATOM 768 C CA . GLY A 1 95 ? 8.533 6.977 5.866 1.00 95.44 95 GLY A CA 1
ATOM 769 C C . GLY A 1 95 ? 9.976 6.736 6.285 1.00 95.44 95 GLY A C 1
ATOM 770 O O . GLY A 1 95 ? 10.532 5.649 6.167 1.00 95.44 95 GLY A O 1
ATOM 771 N N . LYS A 1 96 ? 10.600 7.810 6.765 1.00 94.12 96 LYS A N 1
ATOM 772 C CA . LYS A 1 96 ? 11.947 7.791 7.363 1.00 94.12 96 LYS A CA 1
ATOM 773 C C . LYS A 1 96 ? 11.956 8.229 8.826 1.00 94.12 96 LYS A C 1
ATOM 775 O O . LYS A 1 96 ? 13.012 8.295 9.445 1.00 94.12 96 LYS A O 1
ATOM 780 N N . GLN A 1 97 ? 10.797 8.641 9.332 1.00 92.81 97 GLN A N 1
ATOM 781 C CA . GLN A 1 97 ? 10.640 9.031 10.725 1.00 92.81 97 GLN A CA 1
ATOM 782 C C . GLN A 1 97 ? 10.549 7.774 11.591 1.00 92.81 97 GLN A C 1
ATOM 784 O O . GLN A 1 97 ? 10.102 6.740 11.090 1.00 92.81 97 GLN A O 1
ATOM 789 N N . PRO A 1 98 ? 10.919 7.854 12.881 1.00 94.75 98 PRO A N 1
ATOM 790 C CA . PRO A 1 98 ? 10.608 6.794 13.828 1.00 94.75 98 PRO A CA 1
ATOM 791 C C . PRO A 1 98 ? 9.119 6.438 13.752 1.00 94.75 98 PRO A C 1
ATOM 793 O O . PRO A 1 98 ? 8.261 7.321 13.841 1.00 94.75 98 PRO A O 1
ATOM 796 N N . CYS A 1 99 ? 8.841 5.157 13.550 1.00 92.19 99 CYS A N 1
ATOM 797 C CA . CYS A 1 99 ? 7.509 4.578 13.441 1.00 92.19 99 CYS A CA 1
ATOM 798 C C . CYS A 1 99 ? 7.486 3.225 14.165 1.00 92.19 99 CYS A C 1
ATOM 800 O O . CYS A 1 99 ? 8.514 2.765 14.667 1.00 92.19 99 CYS A O 1
ATOM 802 N N . PHE A 1 100 ? 6.302 2.634 14.273 1.00 94.75 100 PHE A N 1
ATOM 803 C CA . PHE A 1 100 ? 6.120 1.322 14.880 1.00 94.75 100 PHE A CA 1
ATOM 804 C C . PHE A 1 100 ? 6.404 0.209 13.873 1.00 94.75 100 PHE A C 1
ATOM 806 O O . PHE A 1 100 ? 6.127 0.358 12.684 1.00 94.75 100 PHE A O 1
ATOM 813 N N . ASP A 1 101 ? 6.876 -0.925 14.385 1.00 96.19 101 ASP A N 1
ATOM 814 C CA . ASP A 1 101 ? 6.888 -2.185 13.653 1.00 96.19 101 ASP A CA 1
ATOM 815 C C . ASP A 1 101 ? 5.669 -3.012 14.066 1.00 96.19 101 ASP A C 1
ATOM 817 O O . ASP A 1 101 ? 5.506 -3.334 15.246 1.00 96.19 101 ASP A O 1
ATOM 821 N N . TRP A 1 102 ? 4.789 -3.315 13.109 1.00 98.00 102 TRP A N 1
ATOM 822 C CA . TRP A 1 102 ? 3.505 -3.971 13.369 1.00 98.00 102 TRP A CA 1
ATOM 823 C C . TRP A 1 102 ? 3.590 -5.480 13.192 1.00 98.00 102 TRP A C 1
ATOM 825 O O . TRP A 1 102 ? 2.979 -6.228 13.951 1.00 98.00 102 TRP A O 1
ATOM 835 N N . LEU A 1 103 ? 4.337 -5.918 12.181 1.00 98.38 103 LEU A N 1
ATOM 836 C CA . LEU A 1 103 ? 4.471 -7.317 11.805 1.00 98.38 103 LEU A CA 1
ATOM 837 C C . LEU A 1 103 ? 5.889 -7.808 12.082 1.00 98.38 103 LEU A C 1
ATOM 839 O O . LEU A 1 103 ? 6.872 -7.104 11.842 1.00 98.38 103 LEU A O 1
ATOM 843 N N . SER A 1 104 ? 6.020 -9.060 12.514 1.00 98.38 104 SER A N 1
ATOM 844 C CA . SER A 1 104 ? 7.286 -9.784 12.390 1.00 98.38 104 SER A CA 1
ATOM 845 C C . SER A 1 104 ? 7.660 -9.963 10.912 1.00 98.38 104 SER A C 1
ATOM 847 O O . SER A 1 104 ? 6.823 -9.839 10.016 1.00 98.38 104 SER A O 1
ATOM 849 N N . LEU A 1 105 ? 8.922 -10.292 10.625 1.00 98.31 105 LEU A N 1
ATOM 850 C CA . LEU A 1 105 ? 9.368 -10.477 9.240 1.00 98.31 105 LEU A CA 1
ATOM 851 C C . LEU A 1 105 ? 8.602 -11.592 8.502 1.00 98.31 105 LEU A C 1
ATOM 853 O O . LEU A 1 105 ? 8.322 -11.454 7.312 1.00 98.31 105 LEU A O 1
ATOM 857 N N . ASP A 1 106 ? 8.237 -12.677 9.188 1.00 98.44 106 ASP A N 1
ATOM 858 C CA . ASP A 1 106 ? 7.499 -13.784 8.568 1.00 98.44 106 ASP A CA 1
ATOM 859 C C . ASP A 1 106 ? 6.031 -13.418 8.302 1.00 98.44 106 ASP A C 1
ATOM 861 O O . ASP A 1 106 ? 5.506 -13.715 7.224 1.00 98.44 106 ASP A O 1
ATOM 865 N N . GLU A 1 107 ? 5.387 -12.694 9.224 1.00 98.50 107 GLU A N 1
ATOM 866 C CA . GLU A 1 107 ? 4.049 -12.130 9.005 1.00 98.50 107 GLU A CA 1
ATOM 867 C C . GLU A 1 107 ? 4.056 -11.123 7.851 1.00 98.50 107 GLU A C 1
ATOM 869 O O . GLU A 1 107 ? 3.185 -11.179 6.982 1.00 98.50 107 GLU A O 1
ATOM 874 N N . ALA A 1 108 ? 5.072 -10.259 7.790 1.00 98.62 108 ALA A N 1
ATOM 875 C CA . ALA A 1 108 ? 5.252 -9.288 6.721 1.00 98.62 108 ALA A CA 1
ATOM 876 C C . ALA A 1 108 ? 5.415 -9.965 5.355 1.00 98.62 108 ALA A C 1
ATOM 878 O O . ALA A 1 108 ? 4.750 -9.577 4.398 1.00 98.62 108 ALA A O 1
ATOM 879 N N . ARG A 1 109 ? 6.224 -11.028 5.251 1.00 98.62 109 ARG A N 1
ATOM 880 C CA . ARG A 1 109 ? 6.356 -11.818 4.013 1.00 98.62 109 ARG A CA 1
ATOM 881 C C . ARG A 1 109 ? 5.026 -12.418 3.571 1.00 98.62 109 ARG A C 1
ATOM 883 O O . ARG A 1 109 ? 4.666 -12.310 2.398 1.00 98.62 109 ARG A O 1
ATOM 890 N N . ALA A 1 110 ? 4.288 -13.030 4.497 1.00 98.44 110 ALA A N 1
ATOM 891 C CA . ALA A 1 110 ? 2.981 -13.610 4.199 1.00 98.44 110 ALA A CA 1
ATOM 892 C C . ALA A 1 110 ? 1.963 -12.538 3.772 1.00 98.44 110 ALA A C 1
ATOM 894 O O . ALA A 1 110 ? 1.168 -12.763 2.857 1.00 98.44 110 ALA A O 1
ATOM 895 N N . HIS A 1 111 ? 1.998 -11.367 4.408 1.00 98.56 111 HIS A N 1
ATOM 896 C CA . HIS A 1 111 ? 1.125 -10.239 4.097 1.00 98.56 111 HIS A CA 1
ATOM 897 C C . HIS A 1 111 ? 1.455 -9.605 2.743 1.00 98.56 111 HIS A C 1
ATOM 899 O O . HIS A 1 111 ? 0.564 -9.461 1.908 1.00 98.56 111 HIS A O 1
ATOM 905 N N . CYS A 1 112 ? 2.734 -9.346 2.458 1.00 98.50 112 CYS A N 1
ATOM 906 C CA . CYS A 1 112 ? 3.213 -8.875 1.155 1.00 98.50 112 CYS A CA 1
ATOM 907 C C . CYS A 1 112 ? 2.859 -9.831 0.015 1.00 98.50 112 CYS A C 1
ATOM 909 O O . CYS A 1 112 ? 2.484 -9.375 -1.061 1.00 98.50 112 CYS A O 1
ATOM 911 N N . ALA A 1 113 ? 2.937 -11.148 0.241 1.00 97.50 113 ALA A N 1
ATOM 912 C CA . ALA A 1 113 ? 2.570 -12.140 -0.769 1.00 97.50 113 ALA A CA 1
ATOM 913 C C . ALA A 1 113 ? 1.088 -12.052 -1.176 1.00 97.50 113 ALA A C 1
ATOM 915 O O . ALA A 1 113 ? 0.750 -12.331 -2.325 1.00 97.50 113 ALA A O 1
ATOM 916 N N . ARG A 1 114 ? 0.204 -11.644 -0.253 1.00 97.31 114 ARG A N 1
ATOM 917 C CA . ARG A 1 114 ? -1.213 -11.366 -0.549 1.00 97.31 114 ARG A CA 1
ATOM 918 C C . ARG A 1 114 ? -1.433 -9.953 -1.093 1.00 97.31 114 ARG A C 1
ATOM 920 O O . ARG A 1 114 ? -2.371 -9.738 -1.860 1.00 97.31 114 ARG A O 1
ATOM 927 N N . GLY A 1 115 ? -0.599 -9.001 -0.676 1.00 98.12 115 GLY A N 1
ATOM 928 C CA . GLY A 1 115 ? -0.639 -7.580 -1.028 1.00 98.12 115 GLY A CA 1
ATOM 929 C C . GLY A 1 115 ? -1.705 -6.769 -0.283 1.00 98.12 115 GLY A C 1
ATOM 930 O O . GLY A 1 115 ? -1.544 -5.564 -0.131 1.00 98.12 115 GLY A O 1
ATOM 931 N N . ALA A 1 116 ? -2.746 -7.412 0.242 1.00 98.56 116 ALA A N 1
ATOM 932 C CA . ALA A 1 116 ? -3.714 -6.849 1.178 1.00 98.56 116 ALA A CA 1
ATOM 933 C C . ALA A 1 116 ? -4.241 -7.959 2.098 1.00 98.56 116 ALA A C 1
ATOM 935 O O . ALA A 1 116 ? -4.226 -9.138 1.728 1.00 98.56 116 ALA A O 1
ATOM 936 N N . GLY A 1 117 ? -4.708 -7.608 3.294 1.00 98.12 117 GLY A N 1
ATOM 937 C CA . GLY A 1 117 ? -5.228 -8.602 4.229 1.00 98.12 117 GLY A CA 1
ATOM 938 C C . GLY A 1 117 ? -5.829 -8.020 5.499 1.00 98.12 117 GLY A C 1
ATOM 939 O O . GLY A 1 117 ? -5.522 -6.893 5.889 1.00 98.12 117 GLY A O 1
ATOM 940 N N . VAL A 1 118 ? -6.673 -8.827 6.142 1.00 98.25 118 VAL A N 1
ATOM 941 C CA . VAL A 1 118 ? -7.232 -8.541 7.466 1.00 98.25 118 VAL A CA 1
ATOM 942 C C . VAL A 1 118 ? -6.150 -8.723 8.530 1.00 98.25 118 VAL A C 1
ATOM 944 O O . VAL A 1 118 ? -5.409 -9.706 8.509 1.00 98.25 118 VAL A O 1
ATOM 947 N N . TRP A 1 119 ? -6.059 -7.779 9.463 1.00 97.94 119 TRP A N 1
ATOM 948 C CA . TRP A 1 119 ? -5.239 -7.887 10.668 1.00 97.94 119 TRP A CA 1
ATOM 949 C C . TRP A 1 119 ? -6.129 -8.265 11.849 1.00 97.94 119 TRP A C 1
ATOM 951 O O . TRP A 1 119 ? -6.674 -7.408 12.543 1.00 97.94 119 TRP A O 1
ATOM 961 N N . GLU A 1 120 ? -6.276 -9.571 12.068 1.00 95.62 120 GLU A N 1
ATOM 962 C CA . GLU A 1 120 ? -7.177 -10.139 13.084 1.00 95.62 120 GLU A CA 1
ATOM 963 C C . GLU A 1 120 ? -6.872 -9.623 14.498 1.00 95.62 120 GLU A C 1
ATOM 965 O O . GLU A 1 120 ? -7.784 -9.337 15.266 1.00 95.62 120 GLU A O 1
ATOM 970 N N . TRP A 1 121 ? -5.593 -9.415 14.825 1.00 96.50 121 TRP A N 1
ATOM 971 C CA . TRP A 1 121 ? -5.160 -8.899 16.129 1.00 96.50 121 TRP A CA 1
ATOM 972 C C . TRP A 1 121 ? -5.562 -7.434 16.384 1.00 96.50 121 TRP A C 1
ATOM 974 O O . TRP A 1 121 ? -5.597 -6.989 17.536 1.00 96.50 121 TRP A O 1
ATOM 984 N N . ALA A 1 122 ? -5.835 -6.671 15.322 1.00 97.44 122 ALA A N 1
ATOM 985 C CA . ALA A 1 122 ? -6.184 -5.255 15.402 1.00 97.44 122 ALA A CA 1
ATOM 986 C C . ALA A 1 122 ? -7.703 -5.025 15.454 1.00 97.44 1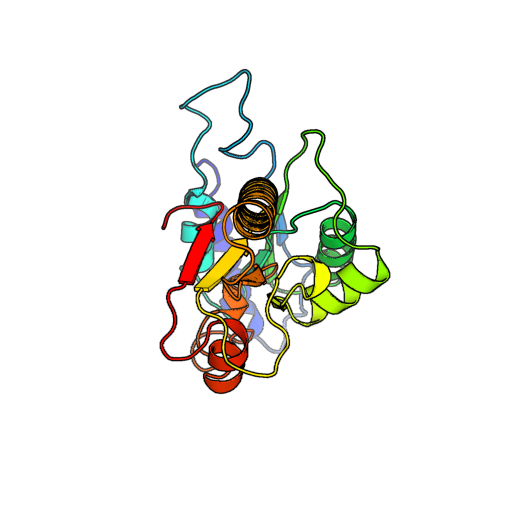22 ALA A C 1
ATOM 988 O O . ALA A 1 122 ? -8.147 -4.015 16.002 1.00 97.44 122 ALA A O 1
ATOM 989 N N . GLY A 1 123 ? -8.489 -5.949 14.894 1.00 95.62 123 GLY A N 1
ATOM 990 C CA . GLY A 1 123 ? -9.949 -5.897 14.890 1.00 95.62 123 GLY A CA 1
ATOM 991 C C . GLY A 1 123 ? -10.603 -6.402 16.180 1.00 95.62 123 GLY A C 1
ATOM 992 O O . GLY A 1 123 ? -9.950 -6.849 17.124 1.00 95.62 123 GLY A O 1
ATOM 993 N N . THR A 1 124 ? -11.931 -6.327 16.205 1.00 96.19 124 THR A N 1
ATOM 994 C CA . THR A 1 124 ? -12.805 -6.901 17.243 1.00 96.19 124 THR A CA 1
ATOM 995 C C . THR A 1 124 ? -13.832 -7.880 16.668 1.00 96.19 124 THR A C 1
ATOM 997 O O . THR A 1 124 ? -14.612 -8.460 17.425 1.00 96.19 124 THR A O 1
ATOM 1000 N N . GLU A 1 125 ? -13.856 -8.088 15.345 1.00 91.50 125 GLU A N 1
ATOM 1001 C CA . GLU A 1 125 ? -14.726 -9.093 14.732 1.00 91.50 125 GLU A CA 1
ATOM 1002 C C . GLU A 1 125 ? -14.338 -10.516 15.170 1.00 91.50 125 GLU A C 1
ATOM 1004 O O . GLU A 1 125 ? -13.165 -10.863 15.275 1.00 91.50 125 GLU A O 1
ATOM 1009 N N . GLN A 1 126 ? -15.344 -11.353 15.432 1.00 83.50 126 GLN A N 1
ATOM 1010 C CA . GLN A 1 126 ? -15.154 -12.715 15.953 1.00 83.50 126 GLN A CA 1
ATOM 1011 C C . GLN A 1 126 ? -15.471 -13.802 14.912 1.00 83.50 126 GLN A C 1
ATOM 1013 O O . GLN A 1 126 ? -15.557 -14.979 15.252 1.00 83.50 126 GLN A O 1
ATOM 1018 N N . GLY A 1 127 ? -15.727 -13.416 13.655 1.00 81.25 127 GLY A N 1
ATOM 1019 C CA . GLY A 1 127 ? -16.084 -14.332 12.562 1.00 81.25 127 GLY A CA 1
ATOM 1020 C C . GLY A 1 127 ? -17.463 -15.001 12.682 1.00 81.25 127 GLY A C 1
ATOM 1021 O O . GLY A 1 127 ? -17.830 -15.804 11.830 1.00 81.25 127 GLY A O 1
ATOM 1022 N N . THR A 1 128 ? -18.245 -14.684 13.718 1.00 83.00 128 THR A N 1
ATOM 1023 C CA . THR A 1 128 ? -19.612 -15.202 13.930 1.00 83.00 128 THR A CA 1
ATOM 1024 C C . THR A 1 128 ? -20.679 -14.431 13.151 1.00 83.00 128 THR A C 1
ATOM 1026 O O . THR A 1 128 ? -21.776 -14.942 12.929 1.00 83.00 128 THR A O 1
ATOM 1029 N N . ARG A 1 129 ? -20.356 -13.201 12.743 1.00 89.00 129 ARG A N 1
ATOM 1030 C CA . ARG A 1 129 ? -21.149 -12.299 11.903 1.00 89.00 129 ARG A CA 1
ATOM 1031 C C . ARG A 1 129 ? -20.211 -11.347 11.158 1.00 89.00 129 ARG A C 1
ATOM 1033 O O . ARG A 1 129 ? -19.056 -11.204 11.560 1.00 89.00 129 ARG A O 1
ATOM 1040 N N . ASP A 1 130 ? -20.728 -10.669 10.138 1.00 93.06 130 ASP A N 1
ATOM 1041 C CA . ASP A 1 130 ? -20.005 -9.592 9.453 1.00 93.06 130 ASP A CA 1
ATOM 1042 C C . ASP A 1 130 ? -19.661 -8.438 10.416 1.00 93.06 130 ASP A C 1
ATOM 1044 O O . ASP A 1 130 ? -20.412 -8.199 11.379 1.00 93.06 130 ASP A O 1
ATOM 1048 N N . PRO A 1 131 ? -18.557 -7.704 10.165 1.00 97.44 131 PRO A N 1
ATOM 1049 C CA . PRO A 1 131 ? -18.222 -6.519 10.941 1.00 97.44 131 PRO A CA 1
ATOM 1050 C C . PRO A 1 131 ? -19.294 -5.438 10.758 1.00 97.44 131 PRO A C 1
ATOM 1052 O O . PRO A 1 131 ? -20.016 -5.401 9.763 1.00 97.44 131 PRO A O 1
ATOM 1055 N N . ASP A 1 132 ? -19.385 -4.523 11.713 1.00 98.00 132 ASP A N 1
ATOM 1056 C CA . ASP A 1 132 ? -20.222 -3.329 11.592 1.00 98.00 132 ASP A CA 1
ATOM 1057 C C . ASP A 1 132 ? -19.535 -2.253 10.738 1.00 98.00 132 ASP A C 1
ATOM 1059 O O . ASP A 1 132 ? -20.205 -1.449 10.093 1.00 98.00 132 ASP A O 1
ATOM 1063 N N . VAL A 1 133 ? -18.196 -2.244 10.720 1.0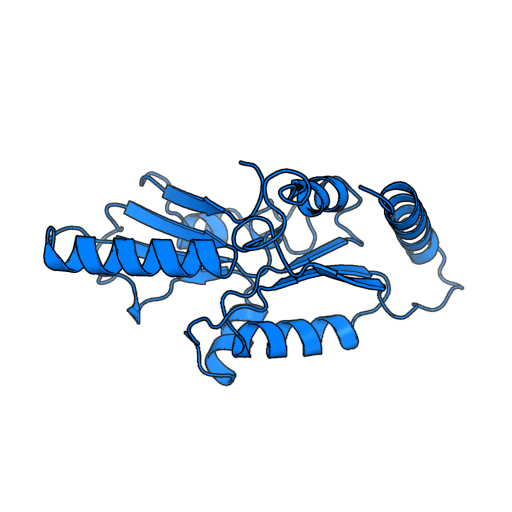0 98.50 133 VAL A N 1
ATOM 1064 C CA . VAL A 1 133 ? -17.368 -1.313 9.943 1.00 98.50 133 VAL A CA 1
ATOM 1065 C C . VAL A 1 133 ? -16.014 -1.938 9.596 1.00 98.50 133 VAL A C 1
ATOM 1067 O O . VAL A 1 133 ? -15.423 -2.669 10.398 1.00 98.50 133 VAL A O 1
ATOM 1070 N N . VAL A 1 134 ? -15.497 -1.609 8.412 1.00 98.75 134 VAL A N 1
ATOM 1071 C CA . VAL A 1 134 ? -14.119 -1.911 8.012 1.00 98.75 134 VAL A CA 1
ATOM 1072 C C . VAL A 1 134 ? -13.277 -0.642 8.109 1.00 98.75 134 VAL A C 1
ATOM 1074 O O . VAL A 1 134 ? -13.580 0.362 7.466 1.00 98.75 134 VAL A O 1
ATOM 1077 N N . LEU A 1 135 ? -12.198 -0.690 8.886 1.00 98.88 135 LEU A N 1
ATOM 1078 C CA . LEU A 1 135 ?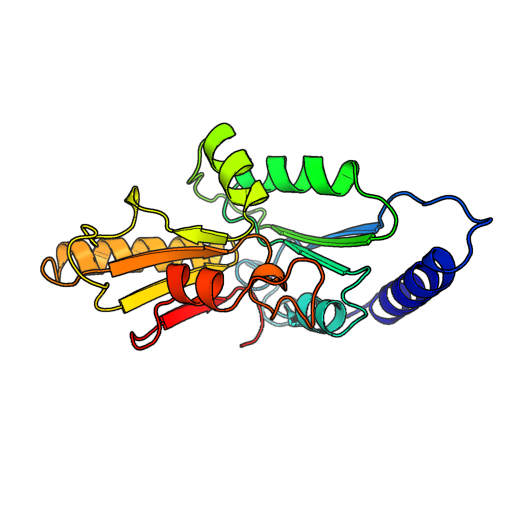 -11.145 0.320 8.870 1.00 98.88 135 LEU A CA 1
ATOM 1079 C C . LEU A 1 135 ? -10.008 -0.175 7.981 1.00 98.88 135 LEU A C 1
ATOM 1081 O O . LEU A 1 135 ? -9.327 -1.146 8.306 1.00 98.88 135 LEU A O 1
ATOM 1085 N N . ALA A 1 136 ? -9.815 0.481 6.846 1.00 98.88 136 ALA A N 1
ATOM 1086 C CA . ALA A 1 136 ? -8.796 0.128 5.874 1.00 98.88 136 ALA A CA 1
ATOM 1087 C C . ALA A 1 136 ? -7.678 1.173 5.851 1.00 98.88 136 ALA A C 1
ATOM 1089 O O . ALA A 1 136 ? -7.928 2.365 6.026 1.00 98.88 136 ALA A O 1
ATOM 1090 N N . CYS A 1 137 ? -6.443 0.738 5.621 1.00 98.81 137 CYS A N 1
ATOM 1091 C CA . CYS A 1 137 ? -5.293 1.631 5.538 1.00 98.81 137 CYS A CA 1
ATOM 1092 C C . CYS A 1 137 ? -4.287 1.196 4.471 1.00 98.81 137 CYS A C 1
ATOM 1094 O O . CYS A 1 137 ? -4.078 0.002 4.248 1.00 98.81 137 CYS A O 1
ATOM 1096 N N . ALA A 1 138 ? -3.629 2.175 3.846 1.00 98.75 138 ALA A N 1
ATOM 1097 C CA . ALA A 1 138 ? -2.458 1.950 3.001 1.00 98.75 138 ALA A CA 1
ATOM 1098 C C . ALA A 1 138 ? -1.414 3.052 3.231 1.00 98.75 138 ALA A C 1
ATOM 1100 O O . ALA A 1 138 ? -1.701 4.237 3.039 1.00 98.75 138 ALA A O 1
ATOM 1101 N N . GLY A 1 139 ? -0.201 2.653 3.614 1.00 98.38 139 GLY A N 1
ATOM 1102 C CA . GLY A 1 139 ? 0.881 3.547 4.033 1.00 98.38 139 GLY A CA 1
ATOM 1103 C C . GLY A 1 139 ? 1.103 3.549 5.542 1.00 98.38 139 GLY A C 1
ATOM 1104 O O . GLY A 1 139 ? 0.211 3.229 6.324 1.00 98.38 139 GLY A O 1
ATOM 1105 N N . ASP A 1 140 ? 2.306 3.931 5.945 1.00 98.06 140 ASP A N 1
ATOM 1106 C CA . ASP A 1 140 ? 2.789 3.957 7.327 1.00 98.06 140 ASP A CA 1
ATOM 1107 C C . ASP A 1 140 ? 1.963 4.868 8.247 1.00 98.06 140 ASP A C 1
ATOM 1109 O O . ASP A 1 140 ? 1.366 4.389 9.213 1.00 98.06 140 ASP A O 1
ATOM 1113 N N . VAL A 1 141 ? 1.846 6.160 7.926 1.00 98.25 141 VAL A N 1
ATOM 1114 C CA . VAL A 1 141 ? 1.066 7.107 8.745 1.00 98.25 141 VAL A CA 1
ATOM 1115 C C . VAL A 1 141 ? -0.432 6.762 8.752 1.00 98.25 141 VAL A C 1
ATOM 1117 O O . VAL A 1 141 ? -0.992 6.663 9.842 1.00 98.25 141 VAL A O 1
ATOM 1120 N N . PRO A 1 142 ? -1.095 6.492 7.606 1.00 98.44 142 PRO A N 1
ATOM 1121 C CA . PRO A 1 142 ? -2.486 6.034 7.613 1.00 98.44 142 PRO A CA 1
ATOM 1122 C C . PRO A 1 142 ? -2.725 4.773 8.454 1.00 98.44 142 PRO A C 1
ATOM 1124 O O . PRO A 1 142 ? -3.749 4.674 9.126 1.00 98.44 142 PRO A O 1
ATOM 1127 N N . THR A 1 143 ? -1.780 3.825 8.453 1.00 98.75 143 THR A N 1
ATOM 1128 C CA . THR A 1 143 ? -1.880 2.610 9.277 1.00 98.75 143 THR A CA 1
ATOM 1129 C C . THR A 1 143 ? -1.813 2.940 10.762 1.00 98.75 143 THR A C 1
ATOM 1131 O O . THR A 1 143 ? -2.647 2.458 11.524 1.00 98.75 143 THR A O 1
ATOM 1134 N N . GLN A 1 144 ? -0.883 3.803 11.179 1.00 98.56 144 GLN A N 1
ATOM 1135 C CA . GLN A 1 144 ? -0.788 4.245 12.572 1.00 98.56 144 GLN A CA 1
ATOM 1136 C C . GLN A 1 144 ? -2.110 4.850 13.070 1.00 98.56 144 GLN A C 1
ATOM 1138 O O . GLN A 1 144 ? -2.600 4.473 14.135 1.00 98.56 144 GLN A O 1
ATOM 1143 N N . GLU A 1 145 ? -2.708 5.750 12.288 1.00 98.62 145 GLU A N 1
ATOM 1144 C CA . GLU A 1 145 ? -3.950 6.425 12.677 1.00 98.62 145 GLU A CA 1
ATOM 1145 C C . GLU A 1 145 ? -5.152 5.469 12.695 1.00 98.62 145 GLU A C 1
ATOM 1147 O O . GLU A 1 145 ? -5.984 5.539 13.600 1.00 98.62 145 GLU A O 1
ATOM 1152 N N . VAL A 1 146 ? -5.224 4.514 11.760 1.00 98.81 146 VAL A N 1
ATOM 1153 C CA . VAL A 1 146 ? -6.272 3.479 11.761 1.00 98.81 146 VAL A CA 1
ATOM 1154 C C . VAL A 1 146 ? -6.160 2.557 12.972 1.00 98.81 146 VAL A C 1
ATOM 1156 O O . VAL A 1 146 ? -7.179 2.229 13.578 1.00 98.81 146 VAL A O 1
ATOM 1159 N N . LEU A 1 147 ? -4.950 2.168 13.374 1.00 98.69 147 LEU A N 1
ATOM 1160 C CA . LEU A 1 147 ? -4.758 1.337 14.564 1.00 98.69 147 LEU A CA 1
ATOM 1161 C C . LEU A 1 147 ? -5.083 2.090 15.855 1.00 98.69 147 LEU A C 1
ATOM 1163 O O . LEU A 1 147 ? -5.678 1.511 16.765 1.00 98.69 147 LEU A O 1
ATOM 1167 N N . ALA A 1 148 ? -4.749 3.380 15.929 1.00 98.56 148 ALA A N 1
ATOM 1168 C CA . ALA A 1 148 ? -5.156 4.231 17.042 1.00 98.56 148 ALA A CA 1
ATOM 1169 C C . ALA A 1 148 ? -6.688 4.361 17.113 1.00 98.56 148 ALA A C 1
ATOM 1171 O O . ALA A 1 148 ? -7.273 4.195 18.185 1.00 98.56 148 ALA A O 1
ATOM 1172 N N . ALA A 1 149 ? -7.354 4.571 15.974 1.00 98.75 149 ALA A N 1
ATOM 1173 C CA . ALA A 1 149 ? -8.812 4.607 15.899 1.00 98.75 149 ALA A CA 1
ATOM 1174 C C . ALA A 1 149 ? -9.443 3.268 16.319 1.00 98.75 149 ALA A C 1
ATOM 1176 O O . ALA A 1 149 ? -10.373 3.257 17.124 1.00 98.75 149 ALA A O 1
ATOM 1177 N N . ALA A 1 150 ? -8.909 2.138 15.846 1.00 98.56 150 ALA A N 1
ATOM 1178 C CA . ALA A 1 150 ? -9.365 0.807 16.244 1.00 98.56 150 ALA A CA 1
ATOM 1179 C C . ALA A 1 150 ? -9.218 0.580 17.760 1.00 98.56 150 ALA A C 1
ATOM 1181 O O . ALA A 1 150 ? -10.128 0.048 18.398 1.00 98.56 150 ALA A O 1
ATOM 1182 N N . ALA A 1 151 ? -8.109 1.030 18.358 1.00 98.31 151 ALA A N 1
ATOM 1183 C CA . ALA A 1 151 ? -7.891 0.943 19.799 1.00 98.31 151 ALA A CA 1
ATOM 1184 C C . ALA A 1 151 ? -8.926 1.757 20.595 1.00 98.31 151 ALA A C 1
ATOM 1186 O O . ALA A 1 151 ? -9.509 1.222 21.538 1.00 98.31 151 ALA A O 1
ATOM 1187 N N . LEU A 1 152 ? -9.206 2.999 20.182 1.00 98.56 152 LEU A N 1
ATOM 1188 C CA . LEU A 1 152 ? -10.221 3.852 20.812 1.00 98.56 152 LEU A CA 1
ATOM 1189 C C . LEU A 1 152 ? -11.636 3.275 20.675 1.00 98.56 152 LEU A C 1
ATOM 1191 O O . LEU A 1 152 ? -12.406 3.302 21.633 1.00 98.56 152 LEU A O 1
ATOM 1195 N N . LEU A 1 153 ? -11.989 2.725 19.508 1.00 98.31 153 LEU A N 1
ATOM 1196 C CA . LEU A 1 153 ? -13.292 2.085 19.299 1.00 98.31 153 LEU A CA 1
ATOM 1197 C C . LEU A 1 153 ? -13.461 0.857 20.191 1.00 98.31 153 LEU A C 1
ATOM 1199 O O . LEU A 1 153 ? -14.513 0.686 20.795 1.00 98.31 153 LEU A O 1
ATOM 1203 N N . ARG A 1 154 ? -12.420 0.036 20.333 1.00 96.94 154 ARG A N 1
ATOM 1204 C CA . ARG A 1 154 ? -12.440 -1.122 21.233 1.00 96.94 154 ARG A CA 1
ATOM 1205 C C . ARG A 1 154 ? -12.634 -0.722 22.700 1.00 96.94 154 ARG A C 1
ATOM 1207 O O . ARG A 1 154 ? -13.279 -1.459 23.436 1.00 96.94 154 ARG A O 1
ATOM 1214 N N . GLU A 1 155 ? -12.089 0.419 23.122 1.00 97.94 155 GLU A N 1
ATOM 1215 C CA . GLU A 1 155 ? -12.247 0.934 24.487 1.00 97.94 155 GLU A CA 1
ATOM 1216 C C . GLU A 1 155 ? -13.636 1.544 24.725 1.00 97.94 155 GLU A C 1
ATOM 1218 O O . GLU A 1 155 ? -14.290 1.242 25.723 1.00 97.94 155 GLU A O 1
ATOM 1223 N N . HIS A 1 156 ? -14.095 2.403 23.815 1.00 98.38 156 HIS A N 1
ATOM 1224 C CA . HIS A 1 156 ? -15.292 3.217 24.031 1.00 98.38 156 HIS A CA 1
ATOM 1225 C C . HIS A 1 156 ? -16.578 2.606 23.464 1.00 98.38 156 HIS A C 1
ATOM 1227 O O . HIS A 1 156 ? -17.665 2.972 23.905 1.00 98.38 156 HIS A O 1
ATOM 1233 N N . LEU A 1 157 ? -16.472 1.686 22.504 1.00 97.44 157 LEU A N 1
ATOM 1234 C CA . LEU A 1 157 ? -17.583 1.012 21.826 1.00 97.44 157 LEU A CA 1
ATOM 1235 C C . LEU A 1 157 ? -17.301 -0.503 21.705 1.00 97.44 157 LEU A C 1
ATOM 1237 O O . LEU A 1 157 ? -17.234 -1.030 20.596 1.00 97.44 157 LEU A O 1
ATOM 1241 N N . PRO A 1 158 ? -17.151 -1.237 22.824 1.00 95.00 158 PRO A N 1
ATOM 1242 C CA . PRO A 1 158 ? -16.696 -2.634 22.820 1.00 95.00 158 PRO A CA 1
ATOM 1243 C C . PRO A 1 158 ? -17.643 -3.617 22.110 1.00 95.00 158 PRO A C 1
ATO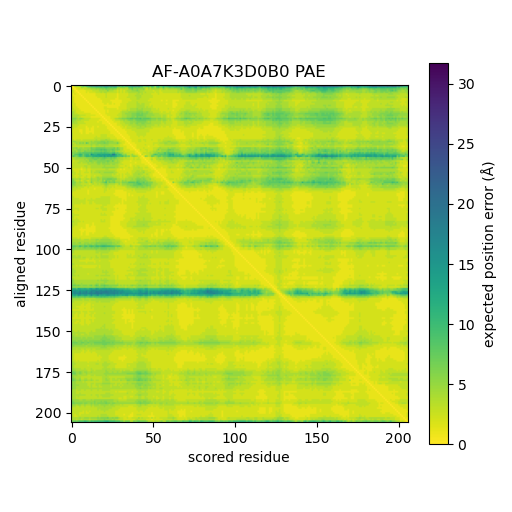M 1245 O O . PRO A 1 158 ? -17.231 -4.720 21.762 1.00 95.00 158 PRO A O 1
ATOM 1248 N N . GLU A 1 159 ? -18.906 -3.238 21.898 1.00 95.38 159 GLU A N 1
ATOM 1249 C CA . GLU A 1 159 ? -19.893 -4.045 21.165 1.00 95.38 159 GLU A CA 1
ATOM 1250 C C . GLU A 1 159 ? -19.782 -3.894 19.637 1.00 95.38 159 GLU A C 1
ATOM 1252 O O . GLU A 1 159 ? -20.353 -4.699 18.895 1.00 95.38 159 GLU A O 1
ATOM 1257 N N . LEU A 1 160 ? -19.044 -2.884 19.158 1.00 96.88 160 LEU A N 1
ATOM 1258 C CA . LEU A 1 160 ? -18.824 -2.638 17.737 1.00 96.88 160 LEU A CA 1
ATOM 1259 C C . LEU A 1 160 ? -17.840 -3.674 17.179 1.00 96.88 160 LEU A C 1
ATOM 1261 O O . LEU A 1 160 ? -16.680 -3.738 17.597 1.00 96.88 160 LEU A O 1
ATOM 1265 N N . ALA A 1 161 ? -18.284 -4.465 16.203 1.00 97.56 161 ALA A N 1
ATOM 1266 C CA . ALA A 1 161 ? -17.421 -5.390 15.479 1.00 97.56 161 ALA A CA 1
ATOM 1267 C C . ALA A 1 161 ? -16.645 -4.626 14.399 1.00 97.56 161 ALA A C 1
ATOM 1269 O O . ALA A 1 161 ? -17.205 -4.201 13.390 1.00 97.56 161 ALA A O 1
ATOM 1270 N N . VAL A 1 162 ? -15.345 -4.454 14.610 1.00 98.31 162 VAL A N 1
ATOM 1271 C CA . VAL A 1 162 ? -14.446 -3.721 13.719 1.00 98.31 162 VAL A CA 1
ATOM 1272 C C . VAL A 1 162 ? -13.532 -4.710 13.013 1.00 98.31 162 VAL A C 1
ATOM 1274 O O . VAL A 1 162 ? -12.856 -5.513 13.659 1.00 98.31 162 VAL A O 1
ATOM 1277 N N . ARG A 1 163 ? -13.463 -4.615 11.687 1.00 98.62 163 ARG A N 1
ATOM 1278 C CA . ARG A 1 163 ? -12.427 -5.269 10.883 1.00 98.62 163 ARG A CA 1
ATOM 1279 C C . ARG A 1 163 ? -11.340 -4.263 10.544 1.00 98.62 163 ARG A C 1
ATOM 1281 O O . ARG A 1 163 ? -11.651 -3.161 10.101 1.00 98.62 163 ARG A O 1
ATOM 1288 N N . VAL A 1 164 ? -10.077 -4.653 10.686 1.00 98.75 164 VAL A N 1
ATOM 1289 C CA . VAL A 1 164 ? -8.937 -3.847 10.229 1.00 98.75 164 VAL A CA 1
ATOM 1290 C C . VAL A 1 164 ? -8.321 -4.505 9.000 1.00 98.75 164 VAL A C 1
ATOM 1292 O O . VAL A 1 164 ? -7.936 -5.670 9.054 1.00 98.75 164 VAL A O 1
ATOM 1295 N N . VAL A 1 165 ? -8.223 -3.764 7.896 1.00 98.88 165 VAL A N 1
ATOM 1296 C CA . VAL A 1 165 ? -7.583 -4.205 6.648 1.00 98.88 165 VAL A CA 1
ATOM 1297 C C . VAL A 1 165 ? -6.366 -3.333 6.371 1.00 98.88 165 VAL A C 1
ATOM 1299 O O . VAL A 1 165 ? -6.459 -2.107 6.328 1.00 98.88 165 VAL A O 1
ATOM 1302 N N . ASN A 1 166 ? -5.220 -3.961 6.131 1.00 98.81 166 ASN A N 1
ATOM 1303 C CA . ASN A 1 166 ? -4.022 -3.272 5.665 1.00 98.81 166 ASN A CA 1
ATOM 1304 C C . ASN A 1 166 ? -3.734 -3.640 4.205 1.00 98.81 166 ASN A C 1
ATOM 1306 O O . ASN A 1 166 ? -3.823 -4.809 3.816 1.00 98.81 166 ASN A O 1
ATOM 1310 N N . VAL A 1 167 ? -3.373 -2.637 3.407 1.00 98.88 167 VAL A N 1
ATOM 1311 C CA . VAL A 1 167 ? -3.075 -2.759 1.979 1.00 98.88 167 VAL A CA 1
ATOM 1312 C C . VAL A 1 167 ? -1.640 -2.305 1.721 1.00 98.88 167 VAL A C 1
ATOM 1314 O O . VAL A 1 167 ? -1.289 -1.150 1.957 1.00 98.88 167 VAL A O 1
ATOM 1317 N N . VAL A 1 168 ? -0.824 -3.222 1.202 1.00 98.75 168 VAL A N 1
ATOM 1318 C CA . VAL A 1 168 ? 0.569 -2.984 0.806 1.00 98.75 168 VAL A CA 1
ATOM 1319 C C . VAL A 1 168 ? 0.654 -2.738 -0.696 1.00 98.75 168 VAL A C 1
ATOM 1321 O O . VAL A 1 168 ? 1.207 -1.730 -1.104 1.00 98.75 168 VAL A O 1
ATOM 1324 N N . ASP A 1 169 ? 0.102 -3.621 -1.528 1.00 98.06 169 ASP A N 1
ATOM 1325 C CA . ASP A 1 169 ? 0.020 -3.437 -2.982 1.00 98.06 169 ASP A CA 1
ATOM 1326 C C . ASP A 1 169 ? -1.345 -2.843 -3.333 1.00 98.06 169 ASP A C 1
ATOM 1328 O O . ASP A 1 169 ? -2.351 -3.550 -3.367 1.00 98.06 169 ASP A O 1
ATOM 1332 N N . ILE A 1 170 ? -1.394 -1.536 -3.595 1.00 96.69 170 ILE A N 1
ATOM 1333 C CA . ILE A 1 170 ? -2.660 -0.840 -3.871 1.00 96.69 170 ILE A CA 1
ATOM 1334 C C . ILE A 1 170 ? -3.320 -1.327 -5.167 1.00 96.69 170 ILE A C 1
ATOM 1336 O O . ILE A 1 170 ? -4.544 -1.309 -5.287 1.00 96.69 170 ILE A O 1
ATOM 1340 N N . ALA A 1 171 ? -2.534 -1.842 -6.118 1.00 95.62 171 ALA A N 1
ATOM 1341 C CA . ALA A 1 171 ? -3.063 -2.372 -7.367 1.00 95.62 171 ALA A CA 1
ATOM 1342 C C . ALA A 1 171 ? -3.777 -3.721 -7.176 1.00 95.62 171 ALA A C 1
ATOM 1344 O O . ALA A 1 171 ? -4.478 -4.167 -8.087 1.00 95.62 171 ALA A O 1
ATOM 1345 N N . ARG A 1 172 ? -3.653 -4.363 -5.999 1.00 96.31 172 ARG A N 1
ATOM 1346 C CA . ARG A 1 172 ? -4.488 -5.519 -5.636 1.00 96.31 172 ARG A CA 1
ATOM 1347 C C . ARG A 1 172 ? -5.962 -5.164 -5.531 1.00 96.31 172 ARG A C 1
ATOM 1349 O O . ARG A 1 172 ? -6.770 -6.052 -5.752 1.00 96.31 172 ARG A O 1
ATOM 1356 N N . LEU A 1 173 ? -6.304 -3.912 -5.228 1.00 96.25 173 LEU A N 1
ATOM 1357 C CA . LEU A 1 173 ? -7.696 -3.472 -5.095 1.00 96.25 173 LEU A CA 1
ATOM 1358 C C . LEU A 1 173 ? -8.399 -3.261 -6.443 1.00 96.25 173 LEU A C 1
ATOM 1360 O O . LEU A 1 173 ? -9.611 -3.078 -6.473 1.00 96.25 173 LEU A O 1
ATOM 1364 N N . MET A 1 174 ? -7.655 -3.258 -7.552 1.00 95.06 174 MET A N 1
ATOM 1365 C CA . MET A 1 174 ? -8.241 -3.142 -8.886 1.00 95.06 174 MET A CA 1
ATOM 1366 C C . MET A 1 174 ? -8.917 -4.457 -9.303 1.00 95.06 174 MET A C 1
ATOM 1368 O O . MET A 1 174 ? -8.469 -5.525 -8.868 1.00 95.06 174 MET A O 1
ATOM 1372 N N . PRO A 1 175 ? -9.915 -4.414 -10.206 1.00 94.94 175 PRO A N 1
ATOM 1373 C CA . PRO A 1 175 ? -10.467 -5.620 -10.811 1.00 94.94 175 PRO A CA 1
ATOM 1374 C C . PRO A 1 175 ? -9.382 -6.428 -11.525 1.00 94.94 175 PRO A C 1
ATOM 1376 O O . PRO A 1 175 ? -8.502 -5.877 -12.204 1.00 94.94 175 PRO A O 1
ATOM 1379 N N . ARG A 1 176 ? -9.440 -7.754 -11.399 1.00 93.94 176 ARG A N 1
ATOM 1380 C CA . ARG A 1 176 ? -8.481 -8.676 -12.027 1.00 93.94 176 ARG A CA 1
ATOM 1381 C C . ARG A 1 176 ? -8.436 -8.554 -13.554 1.00 93.94 176 ARG A C 1
ATOM 1383 O O . ARG A 1 176 ? -7.404 -8.826 -14.167 1.00 93.94 176 ARG A O 1
ATOM 1390 N N . GLU A 1 177 ? -9.536 -8.146 -14.171 1.00 93.56 177 GLU A N 1
ATOM 1391 C CA . GLU A 1 177 ? -9.664 -7.918 -15.611 1.00 93.56 177 GLU A CA 1
ATOM 1392 C C . GLU A 1 177 ? -8.884 -6.677 -16.068 1.00 93.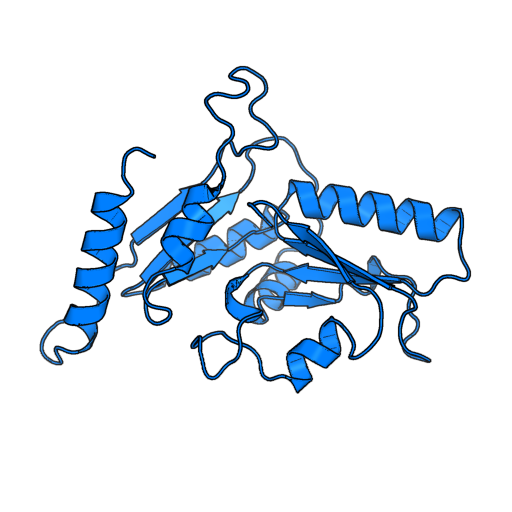56 177 GLU A C 1
ATOM 1394 O O . GLU A 1 177 ? -8.459 -6.604 -17.222 1.00 93.56 177 GLU A O 1
ATOM 1399 N N . GLU A 1 178 ? -8.664 -5.718 -15.165 1.00 91.81 178 GLU A N 1
ATOM 1400 C CA . GLU A 1 178 ? -7.997 -4.447 -15.451 1.00 91.81 178 GLU A CA 1
ATOM 1401 C C . GLU A 1 178 ? -6.515 -4.458 -15.069 1.00 91.81 178 GLU A C 1
ATOM 1403 O O . GLU A 1 178 ? -5.689 -3.858 -15.763 1.00 91.81 178 GLU A O 1
ATOM 1408 N N . HIS A 1 179 ? -6.150 -5.159 -13.991 1.00 94.19 179 HIS A N 1
ATOM 1409 C CA . HIS A 1 179 ? -4.775 -5.214 -13.504 1.00 94.19 179 HIS A CA 1
ATOM 1410 C C . HIS A 1 179 ? -4.293 -6.660 -13.286 1.00 94.19 179 HIS A C 1
ATOM 1412 O O . HIS A 1 179 ? -4.983 -7.443 -12.644 1.00 94.19 179 HIS A O 1
ATOM 1418 N N . PRO A 1 180 ? -3.065 -7.037 -13.707 1.00 93.12 180 PRO A N 1
ATOM 1419 C CA . PRO A 1 180 ? -2.543 -8.397 -13.506 1.00 93.12 180 PRO A CA 1
ATOM 1420 C C . PRO A 1 180 ? -2.411 -8.837 -12.044 1.00 93.12 180 PRO A C 1
ATOM 1422 O O . PRO A 1 180 ? -2.346 -10.030 -11.770 1.00 93.12 180 PRO A O 1
ATOM 1425 N N . HIS A 1 181 ? -2.292 -7.879 -11.123 1.00 92.69 181 HIS A N 1
ATOM 1426 C CA . HIS A 1 181 ? -2.345 -8.145 -9.683 1.00 92.69 181 HIS A CA 1
ATOM 1427 C C . HIS A 1 181 ? -3.763 -8.037 -9.126 1.00 92.69 181 HIS A C 1
ATOM 1429 O O . HIS A 1 181 ? -3.966 -8.468 -8.004 1.00 92.69 181 HIS A O 1
ATOM 1435 N N . GLY A 1 182 ? -4.720 -7.476 -9.866 1.00 95.62 182 GLY A N 1
ATOM 1436 C CA . GLY A 1 182 ? -6.070 -7.218 -9.383 1.00 95.62 182 GLY A CA 1
ATOM 1437 C C . GLY A 1 182 ? -6.737 -8.464 -8.806 1.00 95.62 182 GLY A C 1
ATOM 1438 O O . GLY A 1 182 ? -6.423 -9.601 -9.182 1.00 95.62 182 GLY A O 1
ATOM 1439 N N . MET A 1 183 ? -7.612 -8.244 -7.837 1.00 96.06 183 MET A N 1
ATOM 1440 C CA . MET A 1 183 ? -8.321 -9.308 -7.140 1.00 96.06 183 MET A CA 1
ATOM 1441 C C . MET A 1 183 ? -9.669 -9.594 -7.793 1.00 96.06 183 MET A C 1
ATOM 1443 O O . MET A 1 183 ? -10.227 -8.754 -8.498 1.00 96.06 183 MET A O 1
ATOM 1447 N N . ALA A 1 184 ? -10.165 -10.814 -7.602 1.00 97.06 184 ALA A N 1
ATOM 1448 C CA . ALA A 1 184 ? -11.536 -11.133 -7.984 1.00 97.06 184 ALA A CA 1
ATOM 1449 C C . ALA A 1 184 ? -12.521 -10.457 -7.018 1.00 97.06 184 ALA A C 1
ATOM 1451 O O . ALA A 1 184 ? -12.205 -10.301 -5.838 1.00 97.06 184 ALA A O 1
ATOM 1452 N N . ASP A 1 185 ? -13.738 -10.162 -7.478 1.00 96.62 185 ASP A N 1
ATOM 1453 C CA . ASP A 1 185 ? -14.790 -9.546 -6.654 1.00 96.62 185 ASP A CA 1
ATOM 1454 C C . ASP A 1 185 ? -15.004 -10.286 -5.327 1.00 96.62 185 ASP A C 1
ATOM 1456 O O . ASP A 1 185 ? -15.103 -9.670 -4.275 1.00 96.62 185 ASP A O 1
ATOM 1460 N N . SER A 1 186 ? -14.968 -11.623 -5.337 1.00 96.75 186 SER A N 1
ATOM 1461 C CA . SER A 1 186 ? -15.114 -12.421 -4.114 1.00 96.75 186 SER A CA 1
ATOM 1462 C C . SER A 1 186 ? -13.971 -12.230 -3.110 1.00 96.75 186 SER A C 1
ATOM 1464 O O . SER A 1 186 ? -14.186 -12.352 -1.909 1.00 96.75 186 SER A O 1
ATOM 1466 N N . GLU A 1 187 ? -12.747 -11.979 -3.585 1.00 96.81 187 GLU A N 1
ATOM 1467 C CA . GLU A 1 187 ? -11.598 -11.683 -2.719 1.00 96.81 187 GLU A CA 1
ATOM 1468 C C . GLU A 1 187 ? -11.707 -10.263 -2.149 1.00 96.81 187 GLU A C 1
ATOM 1470 O O . GLU A 1 187 ? -11.406 -10.054 -0.974 1.00 96.81 187 GLU A O 1
ATOM 1475 N N . PHE A 1 188 ? -12.178 -9.309 -2.958 1.00 97.94 188 PHE A N 1
ATOM 1476 C CA . PHE A 1 188 ? -12.458 -7.944 -2.518 1.00 97.94 188 PHE A CA 1
ATOM 1477 C C . PHE A 1 188 ? -13.555 -7.926 -1.450 1.00 97.94 188 PHE A C 1
ATOM 1479 O O . PHE A 1 188 ? -13.341 -7.412 -0.352 1.00 97.94 188 PHE A O 1
ATOM 1486 N N . ASP A 1 189 ? -14.689 -8.570 -1.724 1.00 97.00 189 ASP A N 1
ATOM 1487 C CA . ASP A 1 189 ? -15.821 -8.701 -0.806 1.00 97.00 189 ASP A CA 1
ATOM 1488 C C . ASP A 1 189 ? -15.415 -9.401 0.498 1.00 97.00 189 ASP A C 1
ATOM 1490 O O . ASP A 1 189 ? -15.883 -9.036 1.576 1.00 97.00 189 ASP A O 1
ATOM 1494 N N . ALA A 1 190 ? -14.511 -10.384 0.436 1.00 95.88 190 ALA A N 1
ATOM 1495 C CA . ALA A 1 190 ? -14.000 -11.047 1.632 1.00 95.88 190 ALA A CA 1
ATOM 1496 C C . ALA A 1 190 ? -13.214 -10.092 2.544 1.00 95.88 190 ALA A C 1
ATOM 1498 O O . ALA A 1 190 ? -13.254 -10.261 3.762 1.00 95.88 190 ALA A O 1
ATOM 1499 N N . LEU A 1 191 ? -12.534 -9.083 1.988 1.00 97.19 191 LEU A N 1
ATOM 1500 C CA . LEU A 1 191 ? -11.820 -8.065 2.760 1.00 97.19 191 LEU A CA 1
ATOM 1501 C C . LEU A 1 191 ? -12.754 -6.944 3.224 1.00 97.19 191 LEU A C 1
ATOM 1503 O O . LEU A 1 191 ? -12.780 -6.623 4.412 1.00 97.19 191 LEU A O 1
ATOM 1507 N N . PHE A 1 192 ? -13.533 -6.376 2.308 1.00 98.00 192 PHE A N 1
ATOM 1508 C CA . PHE A 1 192 ? -14.242 -5.110 2.511 1.00 98.00 192 PHE A CA 1
ATOM 1509 C C . PHE A 1 192 ? -15.732 -5.256 2.790 1.00 98.00 192 PHE A C 1
ATOM 1511 O O . PHE A 1 192 ? -16.373 -4.262 3.124 1.00 98.00 192 PHE A O 1
ATOM 1518 N N . THR A 1 193 ? -16.259 -6.481 2.742 1.00 96.88 193 THR A N 1
ATOM 1519 C CA . THR A 1 193 ? -17.693 -6.798 2.784 1.00 96.88 193 THR A CA 1
ATOM 1520 C C . THR A 1 193 ? -18.451 -6.264 1.565 1.00 96.88 193 THR A C 1
ATOM 1522 O O . THR A 1 193 ? -17.925 -5.494 0.766 1.00 96.88 193 THR A O 1
ATOM 1525 N N . ARG A 1 194 ? -19.711 -6.682 1.418 1.00 96.69 194 ARG A N 1
ATOM 1526 C CA . ARG A 1 194 ? -20.573 -6.274 0.297 1.00 96.69 194 ARG A CA 1
ATOM 1527 C C . ARG A 1 194 ? -21.407 -5.033 0.593 1.00 96.69 194 ARG A C 1
ATOM 1529 O O . ARG A 1 194 ? -21.889 -4.387 -0.333 1.00 96.69 194 ARG A O 1
ATOM 1536 N N . ASP A 1 195 ? -21.654 -4.759 1.872 1.00 97.00 195 ASP A N 1
ATOM 1537 C CA . ASP A 1 195 ? -22.677 -3.808 2.307 1.00 97.00 195 ASP A CA 1
ATOM 1538 C C . ASP A 1 195 ? -22.293 -2.982 3.546 1.00 97.00 195 ASP A C 1
ATOM 1540 O O . ASP A 1 195 ? -23.051 -2.084 3.923 1.00 97.00 195 ASP A O 1
ATOM 1544 N N . LYS A 1 196 ? -21.150 -3.252 4.195 1.00 97.88 196 LYS A N 1
ATOM 1545 C CA . LYS A 1 196 ? -20.731 -2.520 5.397 1.00 97.88 196 LYS A CA 1
ATOM 1546 C C . LYS A 1 196 ? -19.924 -1.277 5.030 1.00 97.88 196 LYS A C 1
ATOM 1548 O O . LYS A 1 196 ? -19.205 -1.277 4.030 1.00 97.88 196 LYS A O 1
ATOM 1553 N N . PRO A 1 197 ? -20.008 -0.205 5.836 1.00 98.38 197 PRO A N 1
ATOM 1554 C CA . PRO A 1 197 ? -19.184 0.976 5.634 1.00 98.38 197 PRO A CA 1
ATOM 1555 C C . PRO A 1 197 ? -17.687 0.645 5.684 1.00 98.38 197 PRO A C 1
ATOM 1557 O O . PRO A 1 197 ? -17.226 -0.065 6.581 1.00 98.38 197 PRO A O 1
ATOM 1560 N N . VAL A 1 198 ? -16.930 1.234 4.758 1.00 98.62 198 VAL A N 1
ATOM 1561 C CA . VAL A 1 198 ? -15.465 1.168 4.720 1.00 98.62 198 VAL A CA 1
ATOM 1562 C C . VAL A 1 198 ? -14.908 2.571 4.932 1.00 98.62 198 VAL A C 1
ATOM 1564 O O . VAL A 1 198 ? -15.172 3.479 4.144 1.00 98.62 198 VAL A O 1
ATOM 1567 N N . ILE A 1 199 ? -14.122 2.750 5.990 1.00 98.62 199 ILE A N 1
ATOM 1568 C CA . ILE A 1 199 ? -13.348 3.969 6.233 1.00 98.62 199 ILE A CA 1
ATOM 1569 C C . ILE A 1 199 ? -11.919 3.677 5.785 1.00 98.62 199 ILE A C 1
ATOM 1571 O O . ILE A 1 199 ? -11.209 2.921 6.445 1.00 98.62 199 ILE A O 1
ATOM 1575 N N . PHE A 1 200 ? -11.509 4.252 4.655 1.00 98.75 200 PHE A N 1
ATOM 1576 C CA . PHE A 1 200 ? -10.192 4.005 4.070 1.00 98.75 200 PHE A CA 1
ATOM 1577 C C . PHE A 1 200 ? -9.258 5.198 4.299 1.00 98.75 200 PHE A C 1
ATOM 1579 O O . PHE A 1 200 ? -9.431 6.260 3.705 1.00 98.75 200 PHE A O 1
ATOM 1586 N N . ALA A 1 201 ? -8.236 5.015 5.133 1.00 98.62 201 ALA A N 1
ATOM 1587 C CA . ALA A 1 201 ? -7.150 5.970 5.298 1.00 98.62 201 ALA A CA 1
ATOM 1588 C C . ALA A 1 201 ? -6.056 5.701 4.252 1.00 98.62 201 ALA A C 1
ATOM 1590 O O . ALA A 1 201 ? -5.380 4.670 4.279 1.00 98.62 201 ALA A O 1
ATOM 1591 N N . TYR A 1 202 ? -5.878 6.629 3.316 1.00 98.12 202 TYR A N 1
ATOM 1592 C CA . TYR A 1 202 ? -4.944 6.482 2.201 1.00 98.12 202 TYR A CA 1
ATOM 1593 C C . TYR A 1 202 ? -3.801 7.496 2.273 1.00 98.12 202 TYR A C 1
ATOM 1595 O O . TYR A 1 202 ? -3.977 8.632 2.706 1.00 98.12 202 TYR A O 1
ATOM 1603 N N . HIS A 1 203 ? -2.611 7.076 1.841 1.00 97.50 203 HIS A N 1
ATOM 1604 C CA . HIS A 1 203 ? -1.421 7.921 1.801 1.00 97.50 203 HIS A CA 1
ATOM 1605 C C . HIS A 1 203 ? -1.527 9.085 0.805 1.00 97.50 203 HIS A C 1
ATOM 1607 O O . HIS A 1 203 ? -0.971 10.154 1.067 1.00 97.50 203 HIS A O 1
ATOM 1613 N N . GLY A 1 204 ? -2.136 8.833 -0.357 1.00 94.88 204 GLY A N 1
ATOM 1614 C CA . GLY A 1 204 ? -2.196 9.757 -1.489 1.00 94.88 204 GLY A CA 1
ATOM 1615 C C . GLY A 1 204 ? -3.487 10.568 -1.545 1.00 94.88 204 GLY A C 1
ATOM 1616 O O . GLY A 1 204 ? -4.140 10.789 -0.527 1.00 94.88 204 GLY A O 1
ATOM 1617 N N . TYR A 1 205 ? -3.847 11.023 -2.744 1.00 93.38 205 TYR A N 1
ATOM 1618 C CA . TYR A 1 205 ? -5.123 11.700 -2.974 1.00 93.38 205 TYR A CA 1
ATOM 1619 C C . TYR A 1 205 ? -6.289 10.690 -3.037 1.00 93.38 205 TYR A C 1
ATOM 1621 O O . TYR A 1 205 ? -6.085 9.589 -3.547 1.00 93.38 205 TYR A O 1
ATOM 1629 N N . PRO A 1 206 ? -7.476 11.029 -2.493 1.00 86.69 206 PRO A N 1
ATOM 1630 C CA . PRO A 1 206 ? -8.666 10.178 -2.544 1.00 86.69 206 PRO A CA 1
ATOM 1631 C C . PRO A 1 206 ? -9.334 10.151 -3.924 1.00 86.69 206 PRO A C 1
ATOM 1633 O O . PRO A 1 206 ? -9.227 11.157 -4.666 1.00 86.69 206 PRO A O 1
#

Secondary structure (DSSP, 8-state):
--SHHHHHHHHHHHHHHTT-TTSPP-BPEEEEE-S-GGG-TTTGGGG---THHHHHHTS-TTTEEEE--SSHHHHHHHHHHHHH-BS-EEEEE---S-----S-HHHHHHHHHHSEEE-TTT----SSS--SEEEEEESHHHHHHHHHHHHHHHHH-TTS-EEEEEESBGGGGSBTTT-TTPBPHHHHHHHH-SSS-EEEEESS--

Nearest PDB structures (foldseek):
  3ahj-assembly1_A-2  TM=9.615E-01  e=1.950E-23  Bifidobacterium breve
  3ahg-assembly1_A  TM=9.613E-01  e=3.225E-23  Bifidobacterium breve
  3ahi-assembly1_A-2  TM=9.616E-01  e=3.434E-23  Bifidobacterium breve
  3ahh-assembly1_A  TM=9.614E-01  e=4.824E-22  Bifidobacterium breve
  6gua-assembly4_H  TM=9.557E-01  e=1.698E-21  Lactococcus lactis subsp. lactis Il1403

Sequence (206 aa):
HIVDSMVNQHIKWLKTSRALPWRAPVPSLNYLLTSHVWRQDHNGFSHQDPGFVDHVLNKSPHVVRVYLPPDANTLLSVTEHVLHSRDYVNVVVAGKQPCFDWLSLDEARAHCARGAGVWEWAGTEQGTRDPDVVLACAGDVPTQEVLAAAALLREHLPELAVRVVNVVDIARLMPREEHPHGMADSEFDALFTRDKPVIFAYHGYP

Foldseek 3Di:
DPCLVVVQVLLVVLVVQVVPPPDDWDQEAEAEAEPEQVHVPPNPDVRHAPCSVVSQVPGALVAEWEFADQDDLLVVLVVVVSRPDTSHHYYYYAYPDDADDDDDNVRSNVCVVLQKDWDPVQWLAPPPDDFQEEEEEGHRVRLVVSSVVSVVCCVPPVVGGYIYMYGTTPCCCDDCVRHVNHDHPVVNCVRGNDDHYYDYRYRHDD